Protein AF-A0A9Q1ILK1-F1 (afdb_monomer)

Secondary structure (DSSP, 8-state):
-HHHHHHHHHHHHHHHHHHHHHHHHHHHHHHHHHHHHHHHHHHHHHHHHHHHHHHHHTS-HHHHHHHHHHHHHHT---PPPPPP----S--HHHHHTTHHHHHHHHHHHH-------SS--S--EEEEETTTTEEEEEETTTTEEEEEEE----S--------TT---------PPP-

Solvent-accessible surface area (backbone atoms only — not comparable to full-atom values): 11317 Å² total; per-residue (Å²): 108,71,67,57,52,51,52,49,50,49,53,51,56,50,51,54,49,54,49,55,51,50,53,50,50,50,52,36,50,51,55,49,50,54,52,51,51,53,52,51,50,53,51,50,54,51,52,53,52,51,52,52,47,54,53,48,72,68,44,59,73,71,61,29,66,72,43,45,68,58,50,55,59,69,67,61,80,80,79,75,80,82,78,79,86,80,80,64,73,82,63,60,58,79,73,54,56,63,40,73,58,57,52,50,59,54,43,54,77,73,59,81,84,84,81,89,67,98,61,91,76,92,58,77,40,78,45,79,41,73,92,81,18,31,45,35,33,25,35,73,90,77,64,48,78,73,47,72,49,77,51,85,78,87,66,93,83,76,95,80,81,84,52,86,94,56,81,88,75,85,67,85,85,75,87,81,80,132

InterPro domains:
  IPR013320 Concanavalin A-like lectin/glucanase domain superfamily [SSF49899] (108-169)
  IPR043136 B30.2/SPRY domain superfamily [G3DSA:2.60.120.920] (56-173)
  IPR050143 Tripartite motif-containing [PTHR24103] (2-108)

Mean predicted aligned error: 10.96 Å

pLDDT: mean 83.96, std 9.63, range [47.28, 96.88]

Foldseek 3Di:
DLVVLLVVLVVVLVVVLVVVQVVLLVVLVVVVVVLVVVVVVVVVVVVVLVVVLVVLVPDDPVSNVVCVVVSVVSPDDPDDDRDDPPPSDRPPCVRPPCVVVVSVVVSCVRDDDDQDDPDDAPDWDWDADQVQQKIWIARPVVRHTRDIDHDNDPDDDDDDDPQPPDDDDDDPPDDDDD

Structure (mmCIF, N/CA/C/O backbone):
data_AF-A0A9Q1ILK1-F1
#
_entry.id   AF-A0A9Q1ILK1-F1
#
loop_
_atom_site.group_PDB
_atom_site.id
_atom_site.type_symbol
_atom_site.label_atom_id
_atom_site.label_alt_id
_atom_site.label_comp_id
_atom_site.label_asym_id
_atom_site.label_entity_id
_atom_site.label_seq_id
_atom_site.pdbx_PDB_ins_code
_atom_site.Cartn_x
_atom_site.Cartn_y
_atom_site.Cartn_z
_atom_site.occupancy
_atom_site.B_iso_or_equiv
_atom_site.auth_seq_id
_atom_site.auth_comp_id
_atom_site.auth_asym_id
_atom_site.auth_atom_id
_atom_site.pdbx_PDB_model_num
ATOM 1 N N . MET A 1 1 ? 18.517 -9.581 -16.554 1.00 61.88 1 MET A N 1
ATOM 2 C CA . MET A 1 1 ? 19.294 -8.808 -15.557 1.00 61.88 1 MET A CA 1
ATOM 3 C C . MET A 1 1 ? 18.615 -7.509 -15.129 1.00 61.88 1 MET A C 1
ATOM 5 O O . MET A 1 1 ? 18.066 -7.512 -14.044 1.00 61.88 1 MET A O 1
ATOM 9 N N . GLU A 1 2 ? 18.585 -6.416 -15.902 1.00 70.06 2 GLU A N 1
ATOM 10 C CA . GLU A 1 2 ? 18.034 -5.135 -15.384 1.00 70.06 2 GLU A CA 1
ATOM 11 C C . GLU A 1 2 ? 16.499 -5.094 -15.279 1.00 70.06 2 GLU A C 1
ATOM 13 O O . GLU A 1 2 ? 15.952 -4.585 -14.306 1.00 70.06 2 GLU A O 1
ATOM 18 N N . PHE A 1 3 ? 15.787 -5.686 -16.241 1.00 74.94 3 PHE A N 1
ATOM 19 C CA . PHE A 1 3 ? 14.321 -5.752 -16.190 1.00 74.94 3 PHE A CA 1
ATOM 20 C C . PHE A 1 3 ? 13.821 -6.688 -15.085 1.00 74.94 3 PHE A C 1
ATOM 22 O O . PHE A 1 3 ? 12.873 -6.356 -14.387 1.00 74.94 3 PHE A O 1
ATOM 29 N N . GLU A 1 4 ? 14.509 -7.811 -14.862 1.00 79.56 4 GLU A N 1
ATOM 30 C CA . GLU A 1 4 ? 14.240 -8.721 -13.738 1.00 79.56 4 GLU A CA 1
ATOM 31 C C . GLU A 1 4 ? 14.496 -8.036 -12.393 1.00 79.56 4 GLU A C 1
ATOM 33 O O . GLU A 1 4 ? 13.676 -8.162 -11.491 1.00 79.56 4 GLU A O 1
ATOM 38 N N . LYS A 1 5 ? 15.580 -7.255 -12.263 1.00 82.88 5 LYS A N 1
ATOM 39 C CA . LYS A 1 5 ? 15.829 -6.437 -11.063 1.00 82.88 5 LYS A CA 1
ATOM 40 C C . LYS A 1 5 ? 14.702 -5.437 -10.825 1.00 82.88 5 LYS A C 1
ATOM 42 O O . LYS A 1 5 ? 14.250 -5.299 -9.695 1.00 82.88 5 LYS A O 1
ATOM 47 N N . LEU A 1 6 ? 14.226 -4.766 -11.876 1.00 81.75 6 LEU A N 1
ATOM 48 C CA . LEU A 1 6 ? 13.117 -3.818 -11.771 1.00 81.75 6 LEU A CA 1
ATOM 49 C C . LEU A 1 6 ? 11.797 -4.508 -11.395 1.00 81.75 6 LEU A C 1
ATOM 51 O O . LEU A 1 6 ? 11.047 -3.991 -10.571 1.00 81.75 6 LEU A O 1
ATOM 55 N N . GLN A 1 7 ? 11.518 -5.674 -11.979 1.00 81.94 7 GLN A N 1
ATOM 56 C CA . GLN A 1 7 ? 10.352 -6.485 -11.628 1.00 81.94 7 GLN A CA 1
ATOM 57 C C . GLN A 1 7 ? 10.421 -6.975 -10.183 1.00 81.94 7 GLN A C 1
ATOM 59 O O . GLN A 1 7 ? 9.425 -6.887 -9.471 1.00 81.94 7 GLN A O 1
ATOM 64 N N . GLN A 1 8 ? 11.580 -7.465 -9.741 1.00 87.38 8 GLN A N 1
ATOM 65 C CA . GLN A 1 8 ? 11.777 -7.903 -8.364 1.00 87.38 8 GLN A CA 1
ATOM 66 C C . GLN A 1 8 ? 11.607 -6.731 -7.396 1.00 87.38 8 GLN A C 1
ATOM 68 O O . GLN A 1 8 ? 10.833 -6.837 -6.454 1.00 87.38 8 GLN A O 1
ATOM 73 N N . PHE A 1 9 ? 12.219 -5.583 -7.696 1.00 89.69 9 PHE A N 1
ATOM 74 C CA . PHE A 1 9 ? 12.036 -4.350 -6.932 1.00 89.69 9 PHE A CA 1
ATOM 75 C C . PHE A 1 9 ? 10.554 -3.968 -6.799 1.00 89.69 9 PHE A C 1
ATOM 77 O O . PHE A 1 9 ? 10.100 -3.628 -5.712 1.00 89.69 9 PHE A O 1
ATOM 84 N N . LEU A 1 10 ? 9.787 -4.039 -7.893 1.00 88.56 10 LEU A N 1
ATOM 85 C CA . LEU A 1 10 ? 8.353 -3.751 -7.874 1.00 88.56 10 LEU A CA 1
ATOM 86 C C . LEU A 1 10 ? 7.571 -4.723 -6.990 1.00 88.56 10 LEU A C 1
ATOM 88 O O . LEU A 1 10 ? 6.730 -4.276 -6.215 1.00 88.56 10 LEU A O 1
ATOM 92 N N . LYS A 1 11 ? 7.866 -6.024 -7.089 1.00 91.00 11 LYS A N 1
ATOM 93 C CA . LYS A 1 11 ? 7.243 -7.063 -6.257 1.00 91.00 11 LYS A CA 1
ATOM 94 C C . LYS A 1 11 ? 7.554 -6.846 -4.776 1.00 91.00 11 LYS A C 1
ATOM 96 O O . LYS A 1 11 ? 6.650 -6.920 -3.949 1.00 91.00 11 LYS A O 1
ATOM 101 N N . ASP A 1 12 ? 8.801 -6.521 -4.451 1.00 93.00 12 ASP A N 1
ATOM 102 C CA . ASP A 1 12 ? 9.237 -6.271 -3.076 1.00 93.00 12 ASP A CA 1
ATOM 103 C C . ASP A 1 12 ? 8.602 -4.990 -2.510 1.00 93.00 12 ASP A C 1
ATOM 105 O O . ASP A 1 12 ? 8.110 -4.981 -1.383 1.00 93.00 12 ASP A O 1
ATOM 109 N N . GLU A 1 13 ? 8.556 -3.911 -3.297 1.00 92.31 13 GLU A N 1
ATOM 110 C CA . GLU A 1 13 ? 7.936 -2.640 -2.906 1.00 92.31 13 GLU A CA 1
ATOM 111 C C . GLU A 1 13 ? 6.413 -2.780 -2.724 1.00 92.31 13 GLU A C 1
ATOM 113 O O . GLU A 1 13 ? 5.848 -2.184 -1.804 1.00 92.31 13 GLU A O 1
ATOM 118 N N . GLU A 1 14 ? 5.740 -3.575 -3.563 1.00 92.31 14 GLU A N 1
ATOM 119 C CA . GLU A 1 14 ? 4.324 -3.922 -3.401 1.00 92.31 14 GLU A CA 1
ATOM 120 C C . GLU A 1 14 ? 4.097 -4.748 -2.128 1.00 92.31 14 GLU A C 1
ATOM 122 O O . GLU A 1 14 ? 3.266 -4.378 -1.293 1.00 92.31 14 GLU A O 1
ATOM 127 N N . ALA A 1 15 ? 4.872 -5.819 -1.933 1.00 96.00 15 ALA A N 1
ATOM 128 C CA . ALA A 1 15 ? 4.762 -6.692 -0.768 1.00 96.00 15 ALA A CA 1
ATOM 129 C C . ALA A 1 15 ? 5.001 -5.931 0.545 1.00 96.00 15 ALA A C 1
ATOM 131 O O . ALA A 1 15 ? 4.223 -6.069 1.491 1.00 96.00 15 ALA A O 1
ATOM 132 N N . ALA A 1 16 ? 6.026 -5.075 0.591 1.00 93.75 16 ALA A N 1
ATOM 133 C CA . ALA A 1 16 ? 6.328 -4.244 1.752 1.00 93.75 16 ALA A CA 1
ATOM 134 C C . ALA A 1 16 ? 5.168 -3.298 2.102 1.00 93.75 16 ALA A C 1
ATOM 136 O O . ALA A 1 16 ? 4.839 -3.123 3.275 1.00 93.75 16 ALA A O 1
ATOM 137 N N . ARG A 1 17 ? 4.501 -2.717 1.097 1.00 92.56 17 ARG A N 1
ATOM 138 C CA . ARG A 1 17 ? 3.348 -1.827 1.311 1.00 92.56 17 ARG A CA 1
ATOM 139 C C . ARG A 1 17 ? 2.117 -2.575 1.788 1.00 92.56 17 ARG A C 1
ATOM 141 O O . ARG A 1 17 ? 1.467 -2.114 2.721 1.00 92.56 17 ARG A O 1
ATOM 148 N N . ILE A 1 18 ? 1.815 -3.725 1.189 1.00 94.75 18 ILE A N 1
ATOM 149 C CA . ILE A 1 18 ? 0.720 -4.587 1.649 1.00 94.75 18 ILE A CA 1
ATOM 150 C C . ILE A 1 18 ? 0.965 -5.001 3.104 1.00 94.75 18 ILE A C 1
ATOM 152 O O . ILE A 1 18 ? 0.041 -4.959 3.912 1.00 94.75 18 ILE A O 1
ATOM 156 N N . SER A 1 19 ? 2.207 -5.347 3.457 1.00 96.88 19 SER A N 1
ATOM 157 C CA . SER A 1 19 ? 2.579 -5.680 4.834 1.00 96.88 19 SER A CA 1
ATOM 158 C C . SER A 1 19 ? 2.365 -4.505 5.791 1.00 96.88 19 SER A C 1
ATOM 160 O O . SER A 1 19 ? 1.721 -4.679 6.820 1.00 96.88 19 SER A O 1
ATOM 162 N N . ALA A 1 20 ? 2.843 -3.306 5.444 1.00 95.25 20 ALA A N 1
ATOM 163 C CA . ALA A 1 20 ? 2.673 -2.112 6.275 1.00 95.25 20 ALA A CA 1
ATOM 164 C C . ALA A 1 20 ? 1.196 -1.707 6.444 1.00 95.25 20 ALA A C 1
ATOM 166 O O . ALA A 1 20 ? 0.805 -1.212 7.499 1.00 95.25 20 ALA A O 1
ATOM 167 N N . LEU A 1 21 ? 0.371 -1.917 5.414 1.00 95.38 21 LEU A N 1
ATOM 168 C CA . LEU A 1 21 ? -1.071 -1.683 5.479 1.00 95.38 21 LEU A CA 1
ATOM 169 C C . LEU A 1 21 ? -1.759 -2.673 6.428 1.00 95.38 21 LEU A C 1
ATOM 171 O O . LEU A 1 21 ? -2.565 -2.252 7.251 1.00 95.38 21 LEU A O 1
ATOM 175 N N . ARG A 1 22 ? -1.414 -3.964 6.341 1.00 95.69 22 ARG A N 1
ATOM 176 C CA . ARG A 1 22 ? -1.942 -5.008 7.237 1.00 95.69 22 ARG A CA 1
ATOM 177 C C . ARG A 1 22 ? -1.553 -4.772 8.691 1.00 95.69 22 ARG A C 1
ATOM 179 O O . ARG A 1 22 ? -2.371 -4.963 9.579 1.00 95.69 22 ARG A O 1
ATOM 186 N N . GLU A 1 23 ? -0.317 -4.347 8.936 1.00 96.31 23 GLU A N 1
ATOM 187 C CA . GLU A 1 23 ? 0.135 -4.008 10.287 1.00 96.31 23 GLU A CA 1
ATOM 188 C C . GLU A 1 23 ? -0.666 -2.837 10.867 1.00 96.31 23 GLU A C 1
ATOM 190 O O . GLU A 1 23 ? -1.084 -2.880 12.021 1.00 96.31 23 GLU A O 1
ATOM 195 N N . GLU A 1 24 ? -0.930 -1.805 10.063 1.00 95.19 24 GLU A N 1
ATOM 196 C CA . GLU A 1 24 ? -1.761 -0.685 10.497 1.00 95.19 24 GLU A CA 1
ATOM 197 C C . GLU A 1 24 ? -3.210 -1.108 10.764 1.00 95.19 24 GLU A C 1
ATOM 199 O O . GLU A 1 24 ? -3.775 -0.718 11.782 1.00 95.19 24 GLU A O 1
ATOM 204 N N . GLU A 1 25 ? -3.800 -1.924 9.890 1.00 94.56 25 GLU A N 1
ATOM 205 C CA . GLU A 1 25 ? -5.134 -2.500 10.088 1.00 94.56 25 GLU A CA 1
ATOM 206 C C . GLU A 1 25 ? -5.229 -3.275 11.406 1.00 94.56 25 GLU A C 1
ATOM 208 O O . GLU A 1 25 ? -6.138 -3.018 12.198 1.00 94.56 25 GLU A O 1
ATOM 213 N N . GLU A 1 26 ? -4.258 -4.146 11.682 1.00 95.69 26 GLU A N 1
ATOM 214 C CA . GLU A 1 26 ? -4.212 -4.929 12.916 1.00 95.69 26 GLU A CA 1
ATOM 215 C C . GLU A 1 26 ? -4.093 -4.025 14.148 1.00 95.69 26 GLU A C 1
ATOM 217 O O . GLU A 1 26 ? -4.863 -4.158 15.098 1.00 95.69 26 GLU A O 1
ATOM 222 N N . GLN A 1 27 ? -3.197 -3.033 14.116 1.00 93.25 27 GLN A N 1
ATOM 223 C CA . GLN A 1 27 ? -3.043 -2.073 15.213 1.00 93.25 27 GLN A CA 1
ATOM 224 C C . GLN A 1 27 ? -4.335 -1.288 15.480 1.00 93.25 27 GLN A C 1
ATOM 226 O O . GLN A 1 27 ? -4.725 -1.101 16.636 1.00 93.25 27 GLN A O 1
ATOM 231 N N . LYS A 1 28 ? -5.024 -0.820 14.429 1.00 91.81 28 LYS A N 1
ATOM 232 C CA . LYS A 1 28 ? -6.291 -0.086 14.574 1.00 91.81 28 LYS A CA 1
ATOM 233 C C . LYS A 1 28 ? -7.420 -0.987 15.080 1.00 91.81 28 LYS A C 1
ATOM 235 O O . LYS A 1 28 ? -8.214 -0.535 15.907 1.00 91.81 28 LYS A O 1
ATOM 240 N N . SER A 1 29 ? -7.469 -2.240 14.626 1.00 92.62 29 SER A N 1
ATOM 241 C CA . SER A 1 29 ? -8.430 -3.254 15.071 1.00 92.62 29 SER A CA 1
ATOM 242 C C . SER A 1 29 ? -8.243 -3.598 16.550 1.00 92.62 29 SER A C 1
ATOM 244 O O . SER A 1 29 ? -9.194 -3.521 17.331 1.00 92.62 29 SER A O 1
ATOM 246 N N . GLN A 1 30 ? -7.006 -3.873 16.969 1.00 93.25 30 GLN A N 1
ATOM 247 C CA . GLN A 1 30 ? -6.680 -4.201 18.355 1.00 93.25 30 GLN A CA 1
ATOM 248 C C . GLN A 1 30 ? -6.985 -3.033 19.304 1.00 93.25 30 GLN A C 1
ATOM 250 O O . GLN A 1 30 ? -7.636 -3.225 20.329 1.00 93.25 30 GLN A O 1
ATOM 255 N N . MET A 1 31 ? -6.627 -1.803 18.923 1.00 90.38 31 MET A N 1
ATOM 256 C CA . MET A 1 31 ? -6.990 -0.605 19.690 1.00 90.38 31 MET A CA 1
ATOM 257 C C . MET A 1 31 ? -8.513 -0.459 19.839 1.00 90.38 31 MET A C 1
ATOM 259 O O . MET A 1 31 ? -9.002 -0.063 20.897 1.00 90.38 31 MET A O 1
ATOM 263 N N . MET A 1 32 ? -9.282 -0.754 18.785 1.00 90.12 32 MET A N 1
ATOM 264 C CA . MET A 1 32 ? -10.744 -0.719 18.857 1.00 90.12 32 MET A CA 1
ATOM 265 C C . MET A 1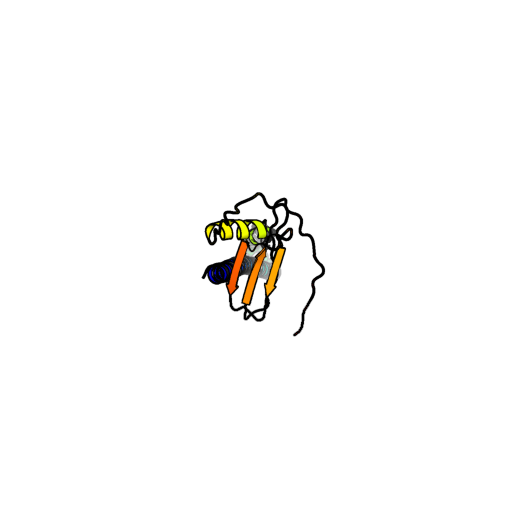 32 ? -11.277 -1.782 19.820 1.00 90.12 32 MET A C 1
ATOM 267 O O . MET A 1 32 ? -12.155 -1.488 20.629 1.00 90.12 32 MET A O 1
ATOM 271 N N . LYS A 1 33 ? -10.729 -2.998 19.756 1.00 91.94 33 LYS A N 1
ATOM 272 C CA . LYS A 1 33 ? -11.106 -4.105 20.634 1.00 91.94 33 LYS A CA 1
ATOM 273 C C . LYS A 1 33 ? -10.886 -3.757 22.108 1.00 91.94 33 LYS A C 1
ATOM 275 O O . LYS A 1 33 ? -11.822 -3.876 22.889 1.00 91.94 33 LYS A O 1
ATOM 280 N N . GLU A 1 34 ? -9.713 -3.239 22.464 1.00 90.25 34 GLU A N 1
ATOM 281 C CA . GLU A 1 34 ? -9.397 -2.816 23.838 1.00 90.25 34 GLU A CA 1
ATOM 282 C C . GLU A 1 34 ? -10.343 -1.714 24.334 1.00 90.25 34 GLU A C 1
ATOM 284 O O . GLU A 1 34 ? -10.804 -1.741 25.475 1.00 90.25 34 GLU A O 1
ATOM 289 N N . LYS A 1 35 ? -10.695 -0.755 23.466 1.00 87.94 35 LYS A N 1
ATOM 290 C CA . LYS A 1 35 ? -11.675 0.287 23.806 1.00 87.94 35 LYS A CA 1
ATOM 291 C C . LYS A 1 35 ? -13.075 -0.288 24.039 1.00 87.94 35 LYS A C 1
ATOM 293 O O . LYS A 1 35 ? -13.757 0.160 24.958 1.00 87.94 35 LYS A O 1
ATOM 298 N N . ILE A 1 36 ? -13.504 -1.263 23.235 1.00 89.44 36 ILE A N 1
ATOM 299 C CA . ILE A 1 36 ? -14.794 -1.950 23.409 1.00 89.44 36 ILE A CA 1
ATOM 300 C C . ILE A 1 36 ? -14.808 -2.755 24.710 1.00 89.44 36 ILE A C 1
ATOM 302 O O . ILE A 1 36 ? -15.785 -2.675 25.453 1.00 89.44 36 ILE A O 1
ATOM 306 N N . GLU A 1 37 ? -13.741 -3.497 25.005 1.00 92.06 37 GLU A N 1
ATOM 307 C CA . GLU A 1 37 ? -13.607 -4.272 26.245 1.00 92.06 37 GLU A CA 1
ATOM 308 C C . GLU A 1 37 ? -13.680 -3.352 27.466 1.00 92.06 37 GLU A C 1
ATOM 310 O O . GLU A 1 37 ? -14.525 -3.563 28.335 1.00 92.06 37 GLU A O 1
ATOM 315 N N . LYS A 1 38 ? -12.925 -2.247 27.464 1.00 90.19 38 LYS A N 1
ATOM 316 C CA . LYS A 1 38 ? -12.972 -1.247 28.53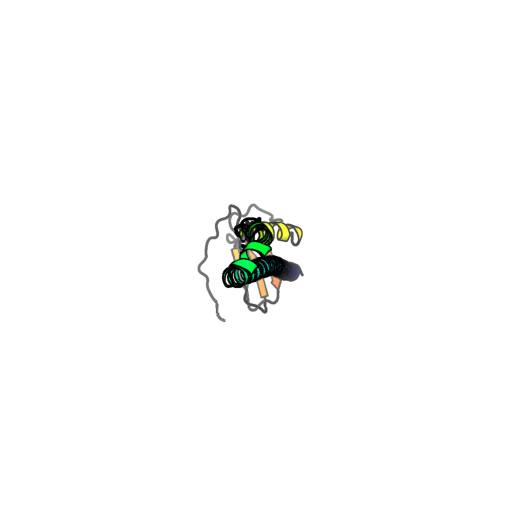7 1.00 90.19 38 LYS A CA 1
ATOM 317 C C . LYS A 1 38 ? -14.376 -0.664 28.741 1.00 90.19 38 LYS A C 1
ATOM 319 O O . LYS A 1 38 ? -14.860 -0.606 29.867 1.00 90.19 38 LYS A O 1
ATOM 324 N N . MET A 1 39 ? -15.059 -0.261 27.664 1.00 88.94 39 MET A 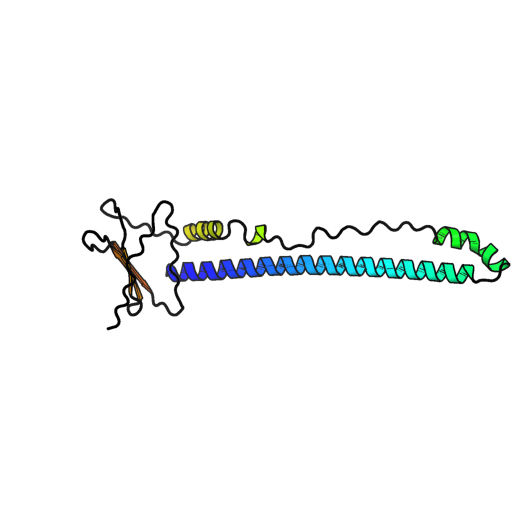N 1
ATOM 325 C CA . MET A 1 39 ? -16.440 0.236 27.768 1.00 88.94 39 MET A CA 1
ATOM 326 C C . MET A 1 39 ? -17.397 -0.846 28.289 1.00 88.94 39 MET A C 1
ATOM 328 O O . MET A 1 39 ? -18.320 -0.546 29.040 1.00 88.94 39 MET A O 1
ATOM 332 N N . THR A 1 40 ? -17.179 -2.108 27.919 1.00 92.31 40 THR A N 1
ATOM 333 C CA . THR A 1 40 ? -17.995 -3.239 28.386 1.00 92.31 40 THR A CA 1
ATOM 334 C C . THR A 1 40 ? -17.813 -3.480 29.888 1.00 92.31 40 THR A C 1
ATOM 336 O O . THR A 1 40 ? -18.794 -3.733 30.593 1.00 92.31 40 THR A O 1
ATOM 339 N N . GLU A 1 41 ? -16.587 -3.356 30.399 1.00 92.06 41 GLU A N 1
ATOM 340 C CA . GLU A 1 41 ? -16.283 -3.427 31.833 1.00 92.06 41 GLU A CA 1
ATOM 341 C C . GLU A 1 41 ? -16.926 -2.270 32.608 1.00 92.06 41 GLU A C 1
ATOM 343 O O . GLU A 1 41 ? -17.573 -2.501 33.632 1.00 92.06 41 GLU A O 1
ATOM 348 N N . GLU A 1 42 ? -16.825 -1.040 32.091 1.00 89.94 42 GLU A N 1
ATOM 349 C CA . GLU A 1 42 ? -17.454 0.146 32.688 1.00 89.94 42 GLU A CA 1
ATOM 350 C C . GLU A 1 42 ? -18.985 0.003 32.750 1.00 89.94 42 GLU A C 1
ATOM 352 O O . GLU A 1 42 ? -19.586 0.245 33.799 1.00 89.94 42 GLU A O 1
ATOM 357 N N . ILE A 1 43 ? -19.620 -0.469 31.669 1.00 92.06 43 ILE A N 1
ATOM 358 C CA . ILE A 1 43 ? -21.067 -0.747 31.626 1.00 92.06 43 ILE A CA 1
ATOM 359 C C . ILE A 1 43 ? -21.450 -1.826 32.643 1.00 92.06 43 ILE A C 1
ATOM 361 O O . ILE A 1 43 ? -22.462 -1.686 33.335 1.00 92.06 43 ILE A O 1
ATOM 365 N N . SER A 1 44 ? -20.658 -2.895 32.750 1.00 94.31 44 SER A N 1
ATOM 366 C CA . SER A 1 44 ? -20.922 -3.992 33.687 1.00 94.31 44 SER A CA 1
ATOM 367 C C . SER A 1 44 ? -20.836 -3.505 35.135 1.00 94.31 44 SER A C 1
ATOM 369 O O . SER A 1 44 ? -21.773 -3.709 35.905 1.00 94.31 44 SER A O 1
ATOM 371 N N . SER A 1 45 ? -19.775 -2.770 35.480 1.00 91.75 45 SER A N 1
ATOM 372 C CA . SER A 1 45 ? -19.593 -2.179 36.810 1.00 91.75 45 SER A CA 1
ATOM 373 C C . SER A 1 45 ? -20.716 -1.203 37.171 1.00 91.75 45 SER A C 1
ATOM 375 O O . SER A 1 45 ? -21.234 -1.230 38.290 1.00 91.75 45 SER A O 1
ATOM 377 N N . LEU A 1 46 ? -21.136 -0.353 36.230 1.00 90.88 46 LEU A N 1
ATOM 378 C CA . LEU A 1 46 ? -22.242 0.576 36.454 1.00 90.88 46 LEU A CA 1
ATOM 379 C C . LEU A 1 46 ? -23.571 -0.167 36.654 1.00 90.88 46 LEU A C 1
ATOM 381 O O . LEU A 1 46 ? -24.341 0.173 37.550 1.00 90.88 46 LEU A O 1
ATOM 385 N N . SER A 1 47 ? -23.816 -1.217 35.869 1.00 93.69 47 SER A N 1
ATOM 386 C CA . SER A 1 47 ? -25.020 -2.050 35.987 1.00 93.69 47 SER A CA 1
ATOM 387 C C . SER A 1 47 ? -25.098 -2.757 37.344 1.00 93.69 47 SER A C 1
ATOM 389 O O . SER A 1 47 ? -26.168 -2.837 37.946 1.00 93.69 47 SER A O 1
ATOM 391 N N . GLU A 1 48 ? -23.968 -3.240 37.867 1.00 92.81 48 GLU A N 1
ATOM 392 C CA . GLU A 1 48 ? -23.904 -3.844 39.200 1.00 92.81 48 GLU A CA 1
ATOM 393 C C . GLU A 1 48 ? -24.176 -2.833 40.316 1.00 92.81 48 GLU A C 1
ATOM 395 O O . GLU A 1 48 ? -24.891 -3.157 41.268 1.00 92.81 48 GLU A O 1
ATOM 400 N N . GLN A 1 49 ? -23.656 -1.609 40.186 1.00 90.75 49 GLN A N 1
ATOM 401 C CA . GLN A 1 49 ? -23.913 -0.530 41.140 1.00 90.75 49 GLN A CA 1
ATOM 402 C C . GLN A 1 49 ? -25.390 -0.128 41.157 1.00 90.75 49 GLN A C 1
ATOM 404 O O . GLN A 1 49 ? -25.965 -0.012 42.239 1.00 90.75 49 GLN A O 1
ATOM 409 N N . ILE A 1 50 ? -26.019 0.014 39.983 1.00 91.19 50 ILE A N 1
ATOM 410 C CA . ILE A 1 50 ? -27.459 0.289 39.866 1.00 91.19 50 ILE A CA 1
ATOM 411 C C . ILE A 1 50 ? -28.258 -0.811 40.571 1.00 91.19 50 ILE A C 1
ATOM 413 O O . ILE A 1 50 ? -29.066 -0.509 41.445 1.00 91.19 50 ILE A O 1
ATOM 417 N N . ARG A 1 51 ? -27.966 -2.085 40.281 1.00 92.94 51 ARG A N 1
ATOM 418 C CA . ARG A 1 51 ? -28.654 -3.227 40.902 1.00 92.94 51 ARG A CA 1
ATOM 419 C C . ARG A 1 51 ? -28.510 -3.244 42.426 1.00 92.94 51 ARG A C 1
ATOM 421 O O . ARG A 1 51 ? -29.473 -3.544 43.124 1.00 92.94 51 ARG A O 1
ATOM 428 N N . ALA A 1 52 ? -27.320 -2.949 42.950 1.00 90.56 52 ALA A N 1
ATOM 429 C CA . ALA A 1 52 ? -27.091 -2.899 44.394 1.00 90.56 52 ALA A CA 1
ATOM 430 C C . ALA A 1 52 ? -27.918 -1.785 45.058 1.00 90.56 52 ALA A C 1
ATOM 432 O O . ALA A 1 52 ? -28.518 -2.000 46.108 1.00 90.56 52 ALA A O 1
ATOM 433 N N . ILE A 1 53 ? -27.991 -0.614 44.419 1.00 89.81 53 ILE A N 1
ATOM 434 C CA . ILE A 1 53 ? -28.799 0.513 44.898 1.00 89.81 53 ILE A CA 1
ATOM 435 C C . ILE A 1 53 ? -30.294 0.169 44.847 1.00 89.81 53 ILE A C 1
ATOM 437 O O . ILE A 1 53 ? -31.002 0.410 45.819 1.00 89.81 53 ILE A O 1
ATOM 441 N N . GLU A 1 54 ? -30.777 -0.436 43.760 1.00 90.88 54 GLU A N 1
ATOM 442 C CA . GLU A 1 54 ? -32.174 -0.876 43.632 1.00 90.88 54 GLU A CA 1
ATOM 443 C C . GLU A 1 54 ? -32.569 -1.893 44.715 1.00 90.88 54 GLU A C 1
ATOM 445 O O . GLU A 1 54 ? -33.670 -1.814 45.258 1.00 90.88 54 GLU A O 1
ATOM 450 N N . GLN A 1 55 ? -31.672 -2.819 45.071 1.00 89.12 55 GLN A N 1
ATOM 451 C CA . GLN A 1 55 ? -31.905 -3.788 46.148 1.00 89.12 55 GLN A CA 1
ATOM 452 C C . GLN A 1 55 ? -31.976 -3.128 47.530 1.00 89.12 55 GLN A C 1
ATOM 454 O O . GLN A 1 55 ? -32.859 -3.465 48.316 1.00 89.12 55 GLN A O 1
ATOM 459 N N . GLU A 1 56 ? -31.078 -2.184 47.825 1.00 87.88 56 GLU A N 1
ATOM 460 C CA . GLU A 1 56 ? -31.085 -1.441 49.094 1.00 87.88 56 GLU A CA 1
ATOM 461 C C . GLU A 1 56 ? -32.319 -0.539 49.224 1.00 87.88 56 GLU A C 1
ATOM 463 O O . GLU A 1 56 ? -32.911 -0.466 50.298 1.00 87.88 56 GLU A O 1
ATOM 468 N N . LEU A 1 57 ? -32.753 0.095 48.129 1.00 86.69 57 LEU A N 1
ATOM 469 C CA . LEU A 1 57 ? -33.982 0.896 48.088 1.00 86.69 57 LEU A CA 1
ATOM 470 C C . LEU A 1 57 ? -35.257 0.055 48.258 1.00 86.69 57 LEU A C 1
ATOM 472 O O . LEU A 1 57 ? -36.287 0.593 48.654 1.00 86.69 57 LEU A O 1
ATOM 476 N N . GLY A 1 58 ? -35.203 -1.242 47.950 1.00 86.62 58 GLY A N 1
ATOM 477 C CA . GLY A 1 58 ? -36.305 -2.184 48.152 1.00 86.62 58 GLY A CA 1
ATOM 478 C C . GLY A 1 58 ? -36.358 -2.827 49.544 1.00 86.62 58 GLY A C 1
ATOM 479 O O . GLY A 1 58 ? -37.243 -3.648 49.784 1.00 86.62 58 GLY A O 1
ATOM 480 N N . ALA A 1 59 ? -35.417 -2.511 50.442 1.00 87.69 59 ALA A N 1
ATOM 481 C CA . ALA A 1 59 ? -35.381 -3.048 51.803 1.00 87.69 59 ALA A CA 1
ATOM 482 C C . ALA A 1 59 ? -36.422 -2.380 52.726 1.00 87.69 59 ALA A C 1
ATOM 484 O O . ALA A 1 59 ? -36.929 -1.300 52.437 1.00 87.69 59 ALA A O 1
ATOM 485 N N . GLU A 1 60 ? -36.731 -3.012 53.865 1.00 90.94 60 GLU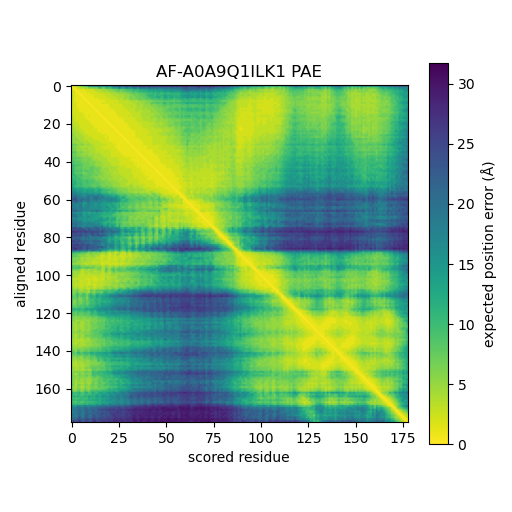 A N 1
ATOM 486 C CA . GLU A 1 60 ? -37.624 -2.438 54.884 1.00 90.94 60 GLU A CA 1
ATOM 487 C C . GLU A 1 60 ? -37.092 -1.094 55.421 1.00 90.94 60 GLU A C 1
ATOM 489 O O . GLU A 1 60 ? -35.881 -0.910 55.572 1.00 90.94 60 GLU A O 1
ATOM 494 N N . ASP A 1 61 ? -37.999 -0.176 55.775 1.00 89.06 61 ASP A N 1
ATOM 495 C CA . ASP A 1 61 ? -37.690 1.229 56.094 1.00 89.06 61 ASP A CA 1
ATOM 496 C C . ASP A 1 61 ? -36.550 1.410 57.113 1.00 89.06 61 ASP A C 1
ATOM 498 O O . ASP A 1 61 ? -35.668 2.253 56.942 1.00 89.06 61 ASP A O 1
ATOM 502 N N . ILE A 1 62 ? -36.535 0.607 58.183 1.00 88.94 62 ILE A N 1
ATOM 503 C CA . ILE A 1 62 ? -35.511 0.698 59.236 1.00 88.94 62 ILE A CA 1
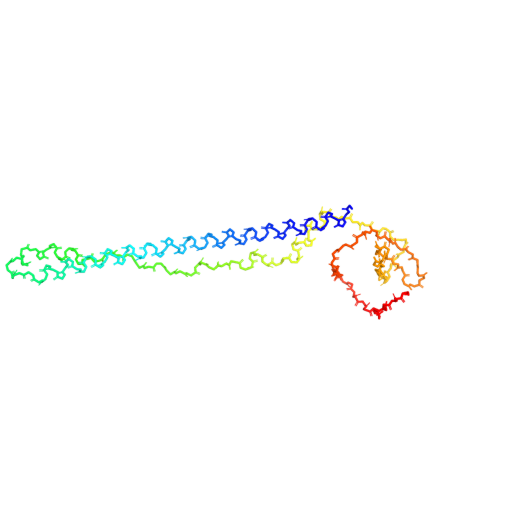ATOM 504 C C . ILE A 1 62 ? -34.145 0.228 58.713 1.00 88.94 62 ILE A C 1
ATOM 506 O O . ILE A 1 62 ? -33.126 0.841 59.035 1.00 88.94 62 ILE A O 1
ATOM 510 N N . SER A 1 63 ? -34.114 -0.831 57.900 1.00 87.75 63 SER A N 1
ATOM 511 C CA . SER A 1 6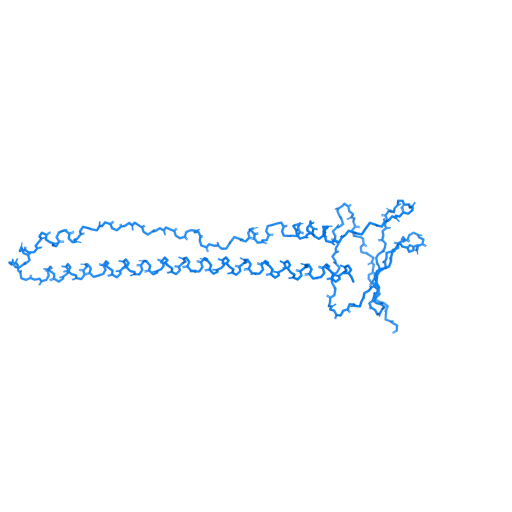3 ? -32.889 -1.366 57.298 1.00 87.75 63 SER A CA 1
ATOM 512 C C . SER A 1 63 ? -32.304 -0.404 56.265 1.00 87.75 63 SER A C 1
ATOM 514 O O . SER A 1 63 ? -31.100 -0.159 56.284 1.00 87.75 63 SER A O 1
ATOM 516 N N . PHE A 1 64 ? -33.149 0.213 55.434 1.00 88.19 64 PHE A N 1
ATOM 517 C CA . PHE A 1 64 ? -32.726 1.242 54.482 1.00 88.19 64 PHE A CA 1
ATOM 518 C C . PHE A 1 64 ? -32.117 2.467 55.184 1.00 88.19 64 PHE A C 1
ATOM 520 O O . PHE A 1 64 ? -31.056 2.952 54.791 1.00 88.19 64 PHE A O 1
ATOM 527 N N . LEU A 1 65 ? -32.737 2.955 56.267 1.00 88.19 65 LEU A N 1
ATOM 528 C CA . LEU A 1 65 ? -32.205 4.094 57.027 1.00 88.19 65 LEU A CA 1
ATOM 529 C C . LEU A 1 65 ? -30.835 3.802 57.655 1.00 88.19 65 LEU A C 1
ATOM 531 O O . LEU A 1 65 ? -30.017 4.715 57.783 1.00 88.19 65 LEU A O 1
ATOM 535 N N . GLN A 1 66 ? -30.569 2.546 58.028 1.00 88.00 66 GLN A N 1
ATOM 536 C CA . GLN A 1 66 ? -29.263 2.129 58.541 1.00 88.00 66 GLN A CA 1
ATOM 537 C C . GLN A 1 66 ? -28.180 2.134 57.452 1.00 88.00 66 GLN A C 1
ATOM 539 O O . GLN A 1 66 ? -27.052 2.528 57.742 1.00 88.00 66 GLN A O 1
ATOM 544 N N . SER A 1 67 ? -28.513 1.755 56.212 1.00 87.94 67 SER A N 1
ATOM 545 C CA . SER A 1 67 ? -27.569 1.705 55.082 1.00 87.94 67 SER A CA 1
ATOM 546 C C . SER A 1 67 ? -27.533 2.975 54.223 1.00 87.94 67 SER A C 1
ATOM 548 O O . SER A 1 67 ? -26.682 3.086 53.346 1.00 87.94 67 SER A O 1
ATOM 550 N N . TYR A 1 68 ? -28.405 3.959 54.474 1.00 86.50 68 TYR A N 1
ATOM 551 C CA . TYR A 1 68 ? -28.571 5.166 53.648 1.00 86.50 68 TYR A CA 1
ATOM 552 C C . TYR A 1 68 ? -27.251 5.862 53.282 1.00 86.50 68 TYR A C 1
ATOM 554 O O . TYR A 1 68 ? -27.053 6.293 52.146 1.00 86.50 68 TYR A O 1
ATOM 562 N N . LYS A 1 69 ? -26.328 5.973 54.243 1.00 87.75 69 LYS A N 1
ATOM 563 C CA . LYS A 1 69 ? -25.037 6.640 54.031 1.00 87.75 69 LYS A CA 1
ATOM 564 C C . LYS A 1 69 ? -24.141 5.867 53.060 1.00 87.75 69 LYS A C 1
ATOM 566 O O . LYS A 1 69 ? -23.428 6.481 52.269 1.00 87.75 69 LYS A O 1
ATOM 571 N N . ASP A 1 70 ? -24.210 4.541 53.091 1.00 85.75 70 ASP A N 1
ATOM 572 C CA . ASP A 1 70 ? -23.482 3.670 52.171 1.00 85.75 70 ASP A CA 1
ATOM 573 C C . ASP A 1 70 ? -24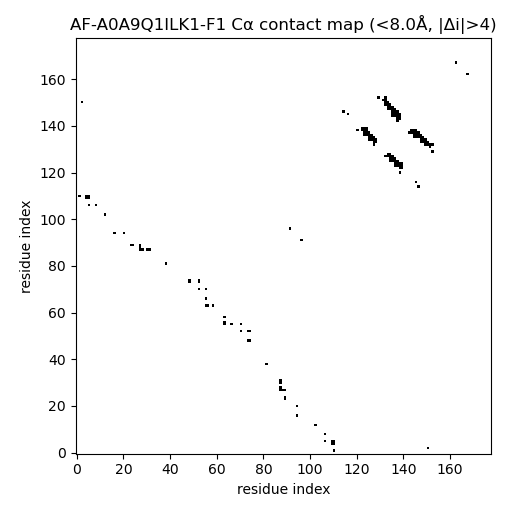.095 3.736 50.769 1.00 85.75 70 ASP A C 1
ATOM 575 O O . ASP A 1 70 ? -23.363 3.882 49.788 1.00 85.75 70 ASP A O 1
ATOM 579 N N . THR A 1 71 ? -25.430 3.754 50.673 1.00 84.94 71 THR A N 1
ATOM 580 C CA . THR A 1 71 ? -26.157 3.967 49.413 1.00 84.94 71 THR A CA 1
ATOM 581 C C . THR A 1 71 ? -25.797 5.316 48.785 1.00 84.94 71 THR A C 1
ATOM 583 O O . THR A 1 71 ? -25.505 5.385 47.591 1.00 84.94 71 THR A O 1
ATOM 586 N N . GLN A 1 72 ? -25.753 6.386 49.587 1.00 86.75 72 GLN A N 1
ATOM 587 C CA . GLN A 1 72 ? -25.386 7.730 49.137 1.00 86.75 72 GLN A CA 1
ATOM 588 C C . GLN A 1 72 ? -23.954 7.778 48.588 1.00 86.75 72 GLN A C 1
ATOM 590 O O . GLN A 1 72 ? -23.729 8.342 47.519 1.00 86.75 72 GLN A O 1
ATOM 595 N N . ASN A 1 73 ? -22.995 7.164 49.287 1.00 85.31 73 ASN A N 1
ATOM 596 C CA . ASN A 1 73 ? -21.609 7.095 48.824 1.00 85.31 73 ASN A CA 1
ATOM 597 C C . ASN A 1 73 ? -21.481 6.277 47.529 1.00 85.31 73 ASN A C 1
ATOM 599 O O . ASN A 1 73 ? -20.735 6.668 46.635 1.00 85.31 73 ASN A O 1
ATOM 603 N N . ARG A 1 74 ? -22.221 5.166 47.403 1.00 82.25 74 ARG A N 1
ATOM 604 C CA . ARG A 1 74 ? -22.199 4.308 46.206 1.00 82.25 74 ARG A CA 1
ATOM 605 C C . ARG A 1 74 ? -22.848 4.968 44.989 1.00 82.25 74 ARG A C 1
ATOM 607 O O . ARG A 1 74 ? -22.406 4.750 43.869 1.00 82.25 74 ARG A O 1
ATOM 614 N N . ALA A 1 75 ? -23.870 5.795 45.198 1.00 82.00 75 ALA A N 1
ATOM 615 C CA . ALA A 1 75 ? -24.535 6.534 44.126 1.00 82.00 75 ALA A CA 1
ATOM 616 C C . ALA A 1 75 ? -23.655 7.641 43.508 1.00 82.00 75 ALA A C 1
ATOM 618 O O . ALA A 1 75 ? -23.971 8.157 42.434 1.00 82.00 75 ALA A O 1
ATOM 619 N N . GLN A 1 76 ? -22.549 8.016 44.159 1.00 84.38 76 GLN A N 1
ATOM 620 C CA . GLN A 1 76 ? -21.641 9.061 43.695 1.00 84.38 76 GLN A CA 1
ATOM 621 C C . GLN A 1 76 ? -20.783 8.571 42.507 1.00 84.38 76 GLN A C 1
ATOM 623 O O . GLN A 1 76 ? -19.638 8.146 42.667 1.00 84.38 76 GLN A O 1
ATOM 628 N N . CYS A 1 77 ? -21.317 8.655 41.286 1.00 68.06 77 CYS A N 1
ATOM 629 C CA . CYS A 1 77 ? -20.573 8.310 40.070 1.00 68.06 77 CYS A CA 1
ATOM 630 C C . CYS A 1 77 ? -19.428 9.300 39.792 1.00 68.06 77 CYS A C 1
ATOM 632 O O . CYS A 1 77 ? -19.632 10.511 39.724 1.00 68.06 77 CYS A O 1
ATOM 634 N N . THR A 1 78 ? -18.226 8.765 39.578 1.00 74.94 78 THR A N 1
ATOM 635 C CA . THR A 1 78 ? -17.004 9.513 39.209 1.00 74.94 78 THR A CA 1
ATOM 636 C C . THR A 1 78 ? -16.396 9.037 37.884 1.00 74.94 78 THR A C 1
ATOM 638 O O . THR A 1 78 ? -15.251 9.364 37.576 1.00 74.94 78 THR A O 1
ATOM 641 N N . LEU A 1 79 ? -17.149 8.265 37.089 1.00 72.38 79 LEU A N 1
ATOM 642 C CA . LEU A 1 79 ? -16.685 7.742 35.803 1.00 72.38 79 LEU A CA 1
ATOM 643 C C . LEU A 1 79 ? -16.346 8.883 34.836 1.00 72.38 79 LEU A C 1
ATOM 645 O O . LEU A 1 79 ? -17.102 9.844 34.693 1.00 72.38 79 LEU A O 1
ATOM 649 N N . ALA A 1 80 ? -15.188 8.765 34.189 1.00 74.38 80 ALA A N 1
ATOM 650 C CA . ALA A 1 80 ? -14.770 9.690 33.149 1.00 74.38 80 ALA A CA 1
ATOM 651 C C . ALA A 1 80 ? -15.603 9.467 31.880 1.00 74.38 80 ALA A C 1
ATOM 653 O O . ALA A 1 80 ? -15.975 8.336 31.570 1.00 74.38 80 ALA A O 1
ATOM 654 N N . ASP A 1 81 ? -15.852 10.540 31.129 1.00 75.25 81 ASP A N 1
ATOM 655 C CA . ASP A 1 81 ? -16.553 10.437 29.851 1.00 75.25 81 ASP A CA 1
ATOM 656 C C . ASP A 1 81 ? -15.790 9.519 28.876 1.00 75.25 81 ASP A C 1
ATOM 658 O O . ASP A 1 81 ? -14.563 9.645 28.744 1.00 75.25 81 ASP A O 1
ATOM 662 N N . PRO A 1 82 ? -16.496 8.638 28.139 1.00 71.00 82 PRO A N 1
ATOM 663 C CA . PRO A 1 82 ? -15.878 7.805 27.121 1.00 71.00 82 PRO A CA 1
ATOM 664 C C . PRO A 1 82 ? -15.183 8.656 26.054 1.00 71.00 82 PRO A C 1
ATOM 666 O O . PRO A 1 82 ? -15.774 9.543 25.431 1.00 71.00 82 PRO A O 1
ATOM 669 N N . GLU A 1 83 ? -13.906 8.370 25.815 1.00 74.94 83 GLU A N 1
ATOM 670 C CA . GLU A 1 83 ? -13.101 9.105 24.846 1.00 74.94 83 GLU A CA 1
ATOM 671 C C . GLU A 1 83 ? -13.639 8.906 23.414 1.00 74.94 83 GLU A C 1
ATOM 673 O O . GLU A 1 83 ? -13.792 7.775 22.941 1.00 74.94 83 GLU A O 1
ATOM 678 N N . LYS A 1 84 ? -13.892 10.003 22.683 1.00 66.94 84 LYS A N 1
ATOM 679 C CA . LYS A 1 84 ? -14.384 9.940 21.294 1.00 66.94 84 LYS A CA 1
ATOM 680 C C . LYS A 1 84 ? -13.409 9.182 20.387 1.00 66.94 84 LYS A C 1
ATOM 682 O O . LYS A 1 84 ? -12.246 9.554 20.231 1.00 66.94 84 LYS A O 1
ATOM 687 N N . VAL A 1 85 ? -13.920 8.165 19.692 1.00 61.81 85 VAL A N 1
ATOM 688 C CA . VAL A 1 85 ? -13.155 7.298 18.780 1.00 61.81 85 VAL A CA 1
ATOM 689 C C . VAL A 1 85 ? -12.994 7.954 17.403 1.00 61.81 85 VAL A C 1
ATOM 691 O O . VAL A 1 85 ? -13.518 7.488 16.400 1.00 61.81 85 VAL A O 1
ATOM 694 N N . SER A 1 86 ? -12.289 9.083 17.335 1.00 57.50 86 SER A N 1
ATOM 695 C CA . SER A 1 86 ? -12.052 9.786 16.061 1.00 57.50 86 SER A CA 1
ATOM 696 C C . SER A 1 86 ? -10.789 9.316 15.318 1.00 57.50 86 SER A C 1
ATOM 698 O O . SER A 1 86 ? -10.534 9.789 14.214 1.00 57.50 86 SER A O 1
ATOM 700 N N . VAL A 1 87 ? -9.969 8.427 15.896 1.00 62.53 87 VAL A N 1
ATOM 701 C CA . VAL A 1 87 ? -8.563 8.229 15.458 1.00 62.53 87 VAL A CA 1
ATOM 702 C C . VAL A 1 87 ? -8.246 6.794 14.987 1.00 62.53 87 VAL A C 1
ATOM 704 O O . VAL A 1 87 ? -7.086 6.384 14.901 1.00 62.53 87 VAL A O 1
ATOM 707 N N . ALA A 1 88 ? -9.268 6.004 14.647 1.00 71.25 88 ALA A N 1
ATOM 708 C CA . ALA A 1 88 ? -9.103 4.596 14.262 1.00 71.25 88 ALA A CA 1
ATOM 709 C C . ALA A 1 88 ? -9.055 4.331 12.743 1.00 71.25 88 ALA A C 1
ATOM 711 O O . ALA A 1 88 ? -9.060 3.178 12.330 1.00 71.25 88 ALA A O 1
ATOM 712 N N . LEU A 1 89 ? -9.032 5.368 11.901 1.00 86.38 89 LEU A N 1
ATOM 713 C CA . LEU A 1 89 ? -9.010 5.177 10.449 1.00 86.38 89 LEU A CA 1
ATOM 714 C C . LEU A 1 89 ? -7.608 4.837 9.939 1.00 86.38 89 LEU A C 1
ATOM 716 O O . LEU A 1 89 ? -6.605 5.268 10.513 1.00 86.38 89 LEU A O 1
ATOM 720 N N . ILE A 1 90 ? -7.576 4.096 8.831 1.00 90.56 90 ILE A N 1
ATOM 721 C CA . ILE A 1 90 ? -6.367 3.863 8.045 1.00 90.56 90 ILE A CA 1
ATOM 722 C C . ILE A 1 90 ? -5.928 5.173 7.391 1.00 90.56 90 ILE A C 1
ATOM 724 O O . ILE A 1 90 ? -6.722 5.867 6.749 1.00 90.56 90 ILE A O 1
ATOM 728 N N . ASP A 1 91 ? -4.643 5.481 7.497 1.00 90.62 91 ASP A N 1
ATOM 729 C CA . ASP A 1 91 ? -4.014 6.605 6.828 1.00 90.62 91 ASP A CA 1
ATOM 730 C C . ASP A 1 91 ? -3.745 6.268 5.354 1.00 90.62 91 ASP A C 1
ATOM 732 O O . ASP A 1 91 ? -2.659 5.860 4.936 1.00 90.62 91 ASP A O 1
ATOM 736 N N . VAL A 1 92 ? -4.773 6.462 4.527 1.00 89.88 92 VAL A N 1
ATOM 737 C CA . VAL A 1 92 ? -4.685 6.251 3.075 1.00 89.88 92 VAL A CA 1
ATOM 738 C C . VAL A 1 92 ? -3.567 7.099 2.454 1.00 89.88 92 VAL A C 1
ATOM 740 O O . VAL A 1 92 ? -2.890 6.647 1.528 1.00 89.88 92 VAL A O 1
ATOM 743 N N . ALA A 1 93 ? -3.337 8.315 2.959 1.00 90.19 93 ALA A N 1
ATOM 744 C CA . ALA A 1 93 ? -2.323 9.221 2.429 1.00 90.19 93 ALA A CA 1
ATOM 745 C C . ALA A 1 93 ? -0.899 8.738 2.743 1.00 90.19 93 ALA A C 1
ATOM 747 O O . ALA A 1 93 ? -0.014 8.861 1.898 1.00 90.19 93 ALA A O 1
ATOM 748 N N . LYS A 1 94 ? -0.666 8.120 3.900 1.00 88.75 94 LYS A N 1
ATOM 749 C CA . LYS A 1 94 ? 0.608 7.467 4.234 1.00 88.75 94 LYS A CA 1
ATOM 750 C C . LYS A 1 94 ? 0.955 6.344 3.253 1.00 88.75 94 LYS A C 1
ATOM 752 O O . LYS A 1 94 ? 2.115 6.234 2.844 1.00 88.75 94 LYS A O 1
ATOM 757 N N . HIS A 1 95 ? -0.038 5.558 2.829 1.00 89.44 95 HIS A N 1
ATOM 758 C CA . HIS A 1 95 ? 0.166 4.414 1.928 1.00 89.44 95 HIS A CA 1
ATOM 759 C C . HIS A 1 95 ? 0.216 4.800 0.444 1.00 89.44 95 HIS A C 1
ATOM 761 O O . HIS A 1 95 ? 1.066 4.294 -0.295 1.00 89.44 95 HIS A O 1
ATOM 767 N N . LEU A 1 96 ? -0.658 5.714 0.006 1.00 87.81 96 LEU A N 1
ATOM 768 C CA . LEU A 1 96 ? -0.847 6.070 -1.410 1.00 87.81 96 LEU A CA 1
ATOM 769 C C . LEU A 1 96 ? -0.313 7.459 -1.792 1.00 87.81 96 LEU A C 1
ATOM 771 O O . LEU A 1 96 ? -0.141 7.751 -2.980 1.00 87.81 96 LEU A O 1
ATOM 775 N N . GLY A 1 97 ? -0.025 8.322 -0.819 1.00 89.06 97 GLY A N 1
ATOM 776 C CA . GLY A 1 97 ? 0.447 9.685 -1.048 1.00 89.06 97 GLY A CA 1
ATOM 777 C C . GLY A 1 97 ? 1.755 9.703 -1.833 1.00 89.06 97 GLY A C 1
ATOM 778 O O . GLY A 1 97 ? 2.778 9.172 -1.394 1.00 89.06 97 GLY A O 1
ATOM 779 N N . ASN A 1 98 ? 1.712 10.310 -3.024 1.00 85.19 98 ASN A N 1
ATOM 780 C CA . ASN A 1 98 ? 2.832 10.389 -3.967 1.00 85.19 98 ASN A CA 1
ATOM 781 C C . ASN A 1 98 ? 3.458 9.026 -4.319 1.00 85.19 98 ASN A C 1
ATOM 783 O O . ASN A 1 98 ? 4.635 8.962 -4.678 1.00 85.19 98 ASN A O 1
ATOM 787 N N . LEU A 1 99 ? 2.678 7.938 -4.253 1.00 86.81 99 LEU A N 1
ATOM 788 C CA . LEU A 1 99 ? 3.148 6.569 -4.484 1.00 86.81 99 LEU A CA 1
ATOM 789 C C . LEU A 1 99 ? 3.927 6.437 -5.797 1.00 86.81 99 LEU A C 1
ATOM 791 O O . LEU A 1 99 ? 5.067 5.983 -5.798 1.00 86.81 99 LEU A O 1
ATOM 795 N N . LYS A 1 100 ? 3.344 6.912 -6.904 1.00 83.94 100 LYS A N 1
ATOM 796 C CA . LYS A 1 100 ? 3.971 6.857 -8.232 1.00 83.94 100 LYS A CA 1
ATOM 797 C C . LYS A 1 100 ? 5.353 7.518 -8.251 1.00 83.94 100 LYS A C 1
ATOM 799 O O . LYS A 1 100 ? 6.279 6.960 -8.829 1.00 83.94 100 LYS A O 1
ATOM 804 N N . TYR A 1 101 ? 5.484 8.687 -7.624 1.00 85.06 101 TYR A N 1
ATOM 805 C CA . TYR A 1 101 ? 6.748 9.421 -7.563 1.00 85.06 101 TYR A CA 1
ATOM 806 C C . TYR A 1 101 ? 7.776 8.691 -6.690 1.00 85.06 101 TYR A C 1
ATOM 808 O O . TYR A 1 101 ? 8.896 8.475 -7.132 1.00 85.06 101 TYR A O 1
ATOM 816 N N . ARG A 1 102 ? 7.383 8.239 -5.491 1.00 86.81 102 ARG A N 1
ATOM 817 C CA . ARG A 1 102 ? 8.271 7.519 -4.559 1.00 86.81 102 ARG A CA 1
ATOM 818 C C . ARG A 1 102 ? 8.821 6.227 -5.155 1.00 86.81 102 ARG A C 1
ATOM 820 O O . ARG A 1 102 ? 10.000 5.928 -5.002 1.00 86.81 102 ARG A O 1
ATOM 827 N N . VAL A 1 103 ? 7.962 5.464 -5.828 1.00 88.19 103 VAL A N 1
ATOM 828 C CA . VAL A 1 103 ? 8.367 4.232 -6.513 1.00 88.19 103 VAL A CA 1
ATOM 829 C C . VAL A 1 103 ? 9.341 4.569 -7.642 1.00 88.19 103 VAL A C 1
ATOM 831 O O . VAL A 1 103 ? 10.408 3.971 -7.710 1.00 88.19 103 VAL A O 1
ATOM 834 N N . TRP A 1 104 ? 9.033 5.570 -8.473 1.00 84.44 104 TRP A N 1
ATOM 835 C CA . TRP A 1 104 ? 9.918 6.014 -9.555 1.00 84.44 104 TRP A CA 1
ATOM 836 C C . TRP A 1 104 ? 11.290 6.501 -9.058 1.00 84.44 104 TRP A C 1
ATOM 838 O O . TRP A 1 104 ? 12.313 6.113 -9.613 1.00 84.44 104 TRP A O 1
ATOM 848 N N . GLU A 1 105 ? 11.332 7.301 -7.995 1.00 85.31 105 GLU A N 1
ATOM 849 C CA . GLU A 1 105 ? 12.577 7.823 -7.420 1.00 85.31 105 GLU A CA 1
ATOM 850 C C . GLU A 1 105 ? 13.480 6.689 -6.907 1.00 85.31 105 GLU A C 1
AT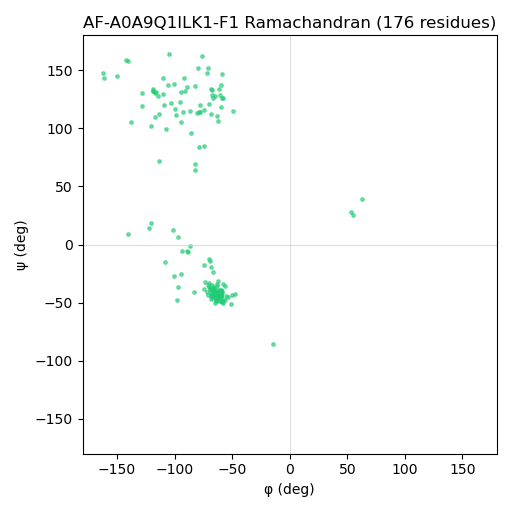OM 852 O O . GLU A 1 105 ? 14.676 6.663 -7.195 1.00 85.31 105 GLU A O 1
ATOM 857 N N . LYS A 1 106 ? 12.904 5.685 -6.235 1.00 87.50 106 LYS A N 1
ATOM 858 C CA . LYS A 1 106 ? 13.634 4.478 -5.813 1.00 87.50 106 LYS A CA 1
ATOM 859 C C . LYS A 1 106 ? 14.105 3.623 -6.996 1.00 87.50 106 LYS A C 1
ATOM 861 O O . LYS A 1 106 ? 15.215 3.089 -6.968 1.00 87.50 106 LYS A O 1
ATOM 866 N N . MET A 1 107 ? 13.291 3.513 -8.051 1.00 84.56 107 MET A N 1
ATOM 867 C CA . MET A 1 107 ? 13.674 2.798 -9.274 1.00 84.56 107 MET A CA 1
ATOM 868 C C . MET A 1 107 ? 14.915 3.405 -9.927 1.00 84.56 107 MET A C 1
ATOM 870 O O . MET A 1 107 ? 15.778 2.650 -10.372 1.00 84.56 107 MET A O 1
ATOM 874 N N . LEU A 1 108 ? 15.042 4.739 -9.947 1.00 80.00 108 LEU A N 1
ATOM 875 C CA . LEU A 1 108 ? 16.232 5.413 -10.484 1.00 80.00 108 LEU A CA 1
ATOM 876 C C . LEU A 1 108 ? 17.520 4.991 -9.767 1.00 80.00 108 LEU A C 1
ATOM 878 O O . LEU A 1 108 ? 18.564 4.900 -10.405 1.00 80.00 108 LEU A O 1
ATOM 882 N N . GLY A 1 109 ? 17.446 4.709 -8.462 1.00 80.00 109 GLY A N 1
ATOM 883 C CA . GLY A 1 109 ? 18.579 4.199 -7.686 1.00 80.00 109 GLY A CA 1
ATOM 884 C C . GLY A 1 109 ? 18.912 2.727 -7.953 1.00 80.00 109 GLY A C 1
ATOM 885 O O . GLY A 1 109 ? 20.012 2.288 -7.636 1.00 80.00 109 GLY A O 1
ATOM 886 N N . THR A 1 110 ? 17.983 1.965 -8.539 1.00 76.44 110 THR A N 1
ATOM 887 C CA . THR A 1 110 ? 18.150 0.525 -8.803 1.00 76.44 110 THR A CA 1
ATOM 888 C C . THR A 1 110 ? 18.610 0.253 -10.234 1.00 76.44 110 THR A C 1
ATOM 890 O O . THR A 1 110 ? 19.403 -0.659 -10.457 1.00 76.44 110 THR A O 1
ATOM 893 N N . VAL A 1 111 ? 18.132 1.036 -11.209 1.00 67.94 111 VAL A N 1
ATOM 894 C CA . VAL A 1 111 ? 18.432 0.836 -12.632 1.00 67.94 111 VAL A CA 1
ATOM 895 C C . VAL A 1 111 ? 18.707 2.183 -13.298 1.00 67.94 111 VAL A C 1
ATOM 897 O O . VAL A 1 111 ? 17.786 2.946 -13.586 1.00 67.94 111 VAL A O 1
ATOM 900 N N . GLN A 1 112 ? 19.978 2.466 -13.594 1.00 65.81 112 GLN A N 1
ATOM 901 C CA . GLN A 1 112 ? 20.371 3.632 -14.384 1.00 65.81 112 GLN A CA 1
ATOM 902 C C . GLN A 1 112 ? 21.035 3.176 -15.682 1.00 65.81 112 GLN A C 1
ATOM 904 O O . GLN A 1 112 ? 22.150 2.658 -15.685 1.00 65.81 112 GLN A O 1
ATOM 909 N N . TYR A 1 113 ? 20.339 3.384 -16.800 1.00 69.44 113 TYR A N 1
ATOM 910 C CA . TYR A 1 113 ? 20.879 3.132 -18.130 1.00 69.44 113 TYR A CA 1
ATOM 911 C C . TYR A 1 113 ? 20.872 4.422 -18.944 1.00 69.44 113 TYR A C 1
ATOM 913 O O . TYR A 1 113 ? 19.834 4.868 -19.435 1.00 69.44 113 TYR A O 1
ATOM 921 N N . THR A 1 114 ? 22.043 5.044 -19.062 1.00 72.50 114 THR A N 1
ATOM 922 C CA . THR A 1 114 ? 22.225 6.255 -19.864 1.00 72.50 114 THR A CA 1
ATOM 923 C C . THR A 1 114 ? 22.672 5.861 -21.263 1.00 72.50 114 THR A C 1
ATOM 925 O O . THR A 1 114 ? 23.772 5.347 -21.454 1.00 72.50 114 THR A O 1
ATOM 928 N N . LEU A 1 115 ? 21.822 6.122 -22.254 1.00 76.44 115 LEU A N 1
ATOM 929 C CA . LEU A 1 115 ? 22.169 5.958 -23.662 1.00 76.44 115 LEU A CA 1
ATOM 930 C C . LEU A 1 115 ? 22.827 7.229 -24.193 1.00 76.44 115 LEU A C 1
ATOM 932 O O . LEU A 1 115 ? 22.182 8.271 -24.311 1.00 76.44 115 LEU A O 1
ATOM 936 N N . THR A 1 116 ? 24.101 7.133 -24.564 1.00 78.62 116 THR A N 1
ATOM 937 C CA . THR A 1 116 ? 24.786 8.207 -25.286 1.00 78.62 116 THR A CA 1
ATOM 938 C C . THR A 1 116 ? 24.379 8.164 -26.752 1.00 78.62 116 THR A C 1
ATOM 940 O O . THR A 1 116 ? 24.706 7.224 -27.474 1.00 78.62 116 THR A O 1
ATOM 943 N N . VAL A 1 117 ? 23.672 9.196 -27.206 1.00 80.25 117 VAL A N 1
ATOM 944 C CA . VAL A 1 117 ? 23.277 9.355 -28.610 1.00 80.25 117 VAL A CA 1
ATOM 945 C C . VAL A 1 117 ? 24.210 10.342 -29.306 1.00 80.25 117 VAL A C 1
ATOM 947 O O . VAL A 1 117 ? 24.559 11.380 -28.751 1.00 80.25 117 VAL A O 1
ATOM 950 N N . GLN A 1 118 ? 24.619 10.032 -30.537 1.00 77.62 118 GLN A N 1
ATOM 951 C CA . GLN A 1 118 ? 25.587 10.847 -31.289 1.00 77.62 118 GLN A CA 1
ATOM 952 C C . GLN A 1 118 ? 25.040 12.219 -31.715 1.00 77.62 118 GLN A C 1
ATOM 954 O O . GLN A 1 118 ? 25.803 13.122 -32.046 1.00 77.62 118 GLN A O 1
ATOM 959 N N . ARG A 1 119 ? 23.715 12.382 -31.732 1.00 81.94 119 ARG A N 1
ATOM 960 C CA . ARG A 1 119 ? 23.033 13.619 -32.119 1.00 81.94 119 ARG A CA 1
ATOM 961 C C . ARG A 1 119 ? 21.812 13.861 -31.248 1.00 81.94 119 ARG A C 1
ATOM 963 O O . ARG A 1 119 ? 21.239 12.928 -30.690 1.00 81.94 119 ARG A O 1
ATOM 970 N N . LYS A 1 120 ? 21.371 15.118 -31.191 1.00 85.38 120 LYS A N 1
ATOM 971 C CA . LYS A 1 120 ? 20.146 15.506 -30.488 1.00 85.38 120 LYS A CA 1
ATOM 972 C C . LYS A 1 120 ? 18.920 14.937 -31.209 1.00 85.38 120 LYS A C 1
ATOM 974 O O . LYS A 1 120 ? 18.600 15.360 -32.318 1.00 85.38 120 LYS A O 1
ATOM 979 N N . LEU A 1 121 ? 18.231 13.999 -30.567 1.00 85.31 121 LEU A N 1
ATOM 980 C CA . LEU A 1 121 ? 17.008 13.393 -31.092 1.00 85.31 121 LEU A CA 1
ATOM 981 C C . LEU A 1 121 ? 15.793 14.286 -30.807 1.00 85.31 121 LEU A C 1
ATOM 983 O O . LEU A 1 121 ? 15.646 14.805 -29.704 1.00 85.31 121 LEU A O 1
ATOM 987 N N . GLN A 1 122 ? 14.915 14.443 -31.801 1.00 86.56 122 GLN A N 1
ATOM 988 C CA . GLN A 1 122 ? 13.621 15.136 -31.656 1.00 86.56 122 GLN A CA 1
ATOM 989 C C . GLN A 1 122 ? 12.472 14.167 -31.347 1.00 86.56 122 GLN A C 1
ATOM 991 O O . GLN A 1 122 ? 11.456 14.547 -30.775 1.00 86.56 122 GLN A O 1
ATOM 996 N N . ARG A 1 123 ? 12.616 12.903 -31.756 1.00 88.25 123 ARG A N 1
ATOM 997 C CA . ARG A 1 123 ? 11.630 11.840 -31.565 1.00 88.25 123 ARG A CA 1
ATOM 998 C C . ARG A 1 123 ? 12.363 10.510 -31.443 1.00 88.25 123 ARG A C 1
ATOM 1000 O O . ARG A 1 123 ? 13.355 10.297 -32.131 1.00 88.25 123 ARG A O 1
ATOM 1007 N N . VAL A 1 124 ? 11.839 9.617 -30.612 1.00 88.88 124 VAL A N 1
ATOM 1008 C CA . VAL A 1 124 ? 12.293 8.227 -30.503 1.00 88.88 124 VAL A CA 1
ATOM 1009 C C . VAL A 1 124 ? 11.125 7.326 -30.871 1.00 88.88 124 VAL A C 1
ATOM 1011 O O . VAL A 1 124 ? 10.008 7.532 -30.395 1.00 88.88 124 VAL A O 1
ATOM 1014 N N . ARG A 1 125 ? 11.364 6.347 -31.743 1.00 89.88 125 ARG A N 1
ATOM 1015 C CA . ARG A 1 125 ? 10.415 5.268 -32.014 1.00 89.88 125 ARG A CA 1
ATOM 1016 C C . ARG A 1 125 ? 10.713 4.114 -31.067 1.00 89.88 125 ARG A C 1
ATOM 1018 O O . ARG A 1 125 ? 11.864 3.704 -30.971 1.00 89.88 125 ARG A O 1
ATOM 1025 N N . VAL A 1 126 ? 9.673 3.592 -30.425 1.00 88.81 126 VAL A N 1
ATOM 1026 C CA . VAL A 1 126 ? 9.728 2.375 -29.607 1.00 88.81 126 VAL A CA 1
ATOM 1027 C C . VAL A 1 126 ? 8.961 1.279 -30.340 1.00 88.81 126 VAL A C 1
ATOM 1029 O O . VAL A 1 126 ? 7.833 1.517 -30.775 1.00 88.81 126 VAL A O 1
ATOM 1032 N N . GLN A 1 127 ? 9.567 0.107 -30.506 1.00 88.38 127 GLN A N 1
ATOM 1033 C CA . GLN A 1 127 ? 8.936 -1.065 -31.114 1.00 88.38 127 GLN A CA 1
ATOM 1034 C C . GLN A 1 127 ? 9.098 -2.267 -30.189 1.00 88.38 127 GLN A C 1
ATOM 1036 O O . GLN A 1 127 ? 10.203 -2.543 -29.732 1.00 88.38 127 GLN A O 1
ATOM 1041 N N . LEU A 1 128 ? 7.991 -2.960 -29.926 1.00 87.50 128 LEU A N 1
ATOM 1042 C CA . LEU A 1 128 ? 7.960 -4.234 -29.215 1.00 87.50 128 LEU A CA 1
ATOM 1043 C C . LEU A 1 128 ? 7.753 -5.346 -30.243 1.00 87.50 128 LEU A C 1
ATOM 1045 O O . LEU A 1 128 ? 6.761 -5.336 -30.970 1.00 87.50 128 LEU A O 1
ATOM 1049 N N . ASP A 1 129 ? 8.692 -6.276 -30.277 1.00 89.00 129 ASP A N 1
ATOM 1050 C CA . ASP A 1 129 ? 8.638 -7.534 -31.007 1.00 89.00 129 ASP A CA 1
ATOM 1051 C C . ASP A 1 129 ? 8.455 -8.641 -29.962 1.00 89.00 129 ASP A C 1
ATOM 1053 O O . ASP A 1 129 ? 9.390 -8.992 -29.239 1.00 89.00 129 ASP A O 1
ATOM 1057 N N . TRP A 1 130 ? 7.209 -9.092 -29.798 1.00 85.19 130 TRP A N 1
ATOM 1058 C CA . TRP A 1 130 ? 6.836 -10.030 -28.738 1.00 85.19 130 TRP A CA 1
ATOM 1059 C C . TRP A 1 130 ? 7.455 -11.409 -28.962 1.00 85.19 130 TRP A C 1
ATOM 1061 O O . TRP A 1 130 ? 8.030 -11.976 -28.036 1.00 85.19 130 TRP A O 1
ATOM 1071 N N . ASP A 1 131 ? 7.395 -11.904 -30.198 1.00 87.19 131 ASP A N 1
ATOM 1072 C CA . ASP A 1 131 ? 7.857 -13.245 -30.559 1.00 87.19 131 ASP A CA 1
ATOM 1073 C C . ASP A 1 131 ? 9.372 -13.378 -30.405 1.00 87.19 131 ASP A C 1
ATOM 1075 O O . ASP A 1 131 ? 9.875 -14.406 -29.951 1.00 87.19 131 ASP A O 1
ATOM 1079 N N . ARG A 1 132 ? 10.115 -12.311 -30.725 1.00 89.06 132 ARG A N 1
ATOM 1080 C CA . ARG A 1 132 ? 11.575 -12.282 -30.550 1.00 89.06 132 ARG A CA 1
ATOM 1081 C C . ARG A 1 132 ? 12.003 -11.797 -29.163 1.00 89.06 132 ARG A C 1
ATOM 1083 O O . ARG A 1 132 ? 13.194 -11.854 -28.852 1.00 89.06 132 ARG A O 1
ATOM 1090 N N . GLY A 1 133 ? 11.067 -11.339 -28.329 1.00 88.50 133 GLY A N 1
ATOM 1091 C CA . GLY A 1 133 ? 11.355 -10.800 -27.002 1.00 88.50 133 GLY A CA 1
ATOM 1092 C C . GLY A 1 133 ? 12.224 -9.542 -27.053 1.00 88.50 133 GLY A C 1
ATOM 1093 O O . GLY A 1 133 ? 13.146 -9.386 -26.254 1.00 88.50 133 GLY A O 1
ATOM 1094 N N . GLU A 1 134 ? 11.995 -8.653 -28.022 1.00 90.00 134 GLU A N 1
ATOM 1095 C CA . GLU A 1 134 ? 12.826 -7.464 -28.227 1.00 90.00 134 GLU A CA 1
ATOM 1096 C C . GLU A 1 134 ? 12.027 -6.168 -28.063 1.00 90.00 134 GLU A C 1
ATOM 1098 O O . GLU A 1 134 ? 10.954 -5.990 -28.634 1.00 90.00 134 GLU A O 1
ATOM 1103 N N . VAL A 1 135 ? 12.590 -5.213 -27.322 1.00 89.19 135 VAL A N 1
ATOM 1104 C CA . VAL A 1 135 ? 12.138 -3.818 -27.317 1.00 89.19 135 VAL A CA 1
ATOM 1105 C C . VAL A 1 135 ? 13.239 -2.971 -27.929 1.00 89.19 135 VAL A C 1
ATOM 1107 O O . VAL A 1 135 ? 14.318 -2.836 -27.352 1.00 89.19 135 VAL A O 1
ATOM 1110 N N . SER A 1 136 ? 12.979 -2.399 -29.101 1.00 90.75 136 SER A N 1
ATOM 1111 C CA . SER A 1 136 ? 13.948 -1.583 -29.827 1.00 90.75 136 SER A CA 1
ATOM 1112 C C . SER A 1 136 ? 13.567 -0.107 -29.849 1.00 90.75 136 SER A C 1
ATOM 1114 O O . SER A 1 136 ? 12.399 0.281 -29.936 1.00 90.75 136 SER A O 1
ATOM 1116 N N . PHE A 1 137 ? 14.598 0.724 -29.766 1.00 90.81 137 PHE A N 1
ATOM 1117 C CA . PHE A 1 137 ? 14.551 2.172 -29.828 1.00 90.81 137 PHE A CA 1
ATOM 1118 C C . PHE A 1 137 ? 15.286 2.606 -31.090 1.00 90.81 137 PHE A C 1
ATOM 1120 O O . PHE A 1 137 ? 16.425 2.196 -31.310 1.00 90.81 137 PHE A O 1
ATOM 1127 N N . SER A 1 138 ? 14.660 3.430 -31.925 1.00 91.56 138 SER A N 1
ATOM 1128 C CA . SER A 1 138 ? 15.260 3.920 -33.172 1.00 91.56 138 SER A CA 1
ATOM 1129 C C . SER A 1 138 ? 14.936 5.388 -33.434 1.00 91.56 138 SER A C 1
ATOM 1131 O O . SER A 1 138 ? 13.956 5.937 -32.919 1.00 91.56 138 SER A O 1
ATOM 1133 N N . ASP A 1 139 ? 15.770 6.036 -34.246 1.00 90.38 139 ASP A N 1
ATOM 1134 C CA . ASP A 1 139 ? 15.485 7.359 -34.794 1.00 90.38 139 ASP A CA 1
ATOM 1135 C C . ASP A 1 139 ? 14.508 7.217 -35.976 1.00 90.38 139 ASP A C 1
ATOM 1137 O O . ASP A 1 139 ? 14.868 6.643 -37.005 1.00 90.38 139 ASP A O 1
ATOM 1141 N N . PRO A 1 140 ? 13.269 7.732 -35.883 1.00 89.38 140 PRO A N 1
ATOM 1142 C CA . PRO A 1 140 ? 12.277 7.555 -36.936 1.00 89.38 140 PRO A CA 1
ATOM 1143 C C . PRO A 1 140 ? 12.584 8.336 -38.220 1.00 89.38 140 PRO A C 1
ATOM 1145 O O . PRO A 1 140 ? 11.906 8.100 -39.217 1.00 89.38 140 PRO A O 1
ATOM 1148 N N . SER A 1 141 ? 13.538 9.276 -38.210 1.00 87.81 141 SER A N 1
ATOM 1149 C CA . SER A 1 141 ? 13.890 10.069 -39.397 1.00 87.81 141 SER A CA 1
ATOM 1150 C C . SER A 1 141 ? 14.672 9.264 -40.436 1.00 87.81 141 SER A C 1
ATOM 1152 O O . SER A 1 141 ? 14.522 9.498 -41.632 1.00 87.81 141 SER A O 1
ATOM 1154 N N . ASN A 1 142 ? 15.480 8.298 -39.993 1.00 86.62 142 ASN A N 1
ATOM 1155 C CA . ASN A 1 142 ? 16.339 7.485 -40.855 1.00 86.62 142 ASN A CA 1
ATOM 1156 C C . ASN A 1 142 ? 16.398 5.999 -40.448 1.00 86.62 142 ASN A C 1
ATOM 1158 O O . ASN A 1 142 ? 17.215 5.253 -40.980 1.00 86.62 142 ASN A O 1
ATOM 1162 N N . ASN A 1 143 ? 15.552 5.579 -39.503 1.00 85.31 143 ASN A N 1
ATOM 1163 C CA . ASN A 1 143 ? 15.499 4.239 -38.914 1.00 85.31 143 ASN A CA 1
ATOM 1164 C C . ASN A 1 143 ? 16.835 3.751 -38.316 1.00 85.31 143 ASN A C 1
ATOM 1166 O O . ASN A 1 143 ? 17.052 2.545 -38.214 1.00 85.31 143 ASN A O 1
ATOM 1170 N N . THR A 1 144 ? 17.736 4.650 -37.899 1.00 89.00 144 THR A N 1
ATOM 1171 C CA . THR A 1 144 ? 18.970 4.235 -37.214 1.00 89.00 144 THR A CA 1
ATOM 1172 C C . THR A 1 144 ? 18.629 3.619 -35.849 1.00 89.00 144 THR A C 1
ATOM 1174 O O . THR A 1 144 ? 17.938 4.272 -35.058 1.00 89.00 144 THR A O 1
ATOM 1177 N N . PRO A 1 145 ? 19.096 2.392 -35.543 1.00 90.31 145 PRO A N 1
ATOM 1178 C CA . PRO A 1 145 ? 18.881 1.782 -34.237 1.00 90.31 145 PRO A CA 1
ATOM 1179 C C . PRO A 1 145 ? 19.671 2.540 -33.167 1.00 90.31 145 PRO A C 1
ATOM 1181 O O . PRO A 1 145 ? 20.843 2.860 -33.351 1.00 90.31 145 PRO A O 1
ATOM 1184 N N . LEU A 1 146 ? 19.013 2.833 -32.050 1.00 90.19 146 LEU A N 1
ATOM 1185 C CA . LEU A 1 146 ? 19.609 3.474 -30.878 1.00 90.19 146 LEU A CA 1
ATOM 1186 C C . LEU A 1 146 ? 19.976 2.423 -29.835 1.00 90.19 146 LEU A C 1
ATOM 1188 O O . LEU A 1 146 ? 21.082 2.431 -29.306 1.00 90.19 146 LEU A O 1
ATOM 1192 N N . TYR A 1 147 ? 19.040 1.520 -29.542 1.00 88.19 147 TYR A N 1
ATOM 1193 C CA . TYR A 1 147 ? 19.239 0.450 -28.576 1.00 88.19 147 TYR A CA 1
ATOM 1194 C C . TYR A 1 147 ? 18.203 -0.652 -28.762 1.00 88.19 147 TYR A C 1
ATOM 1196 O O . TYR A 1 147 ? 17.056 -0.359 -29.092 1.00 88.19 147 TYR A O 1
ATOM 1204 N N . THR A 1 148 ? 18.581 -1.896 -28.484 1.00 89.19 148 THR A N 1
ATOM 1205 C CA . THR A 1 148 ? 17.648 -3.025 -28.430 1.00 89.19 148 THR A CA 1
ATOM 1206 C C . THR A 1 148 ? 17.832 -3.752 -27.114 1.00 89.19 148 THR A C 1
ATOM 1208 O O . THR A 1 148 ? 18.903 -4.284 -26.826 1.00 89.19 148 THR A O 1
ATOM 1211 N N . PHE A 1 149 ? 16.766 -3.786 -26.329 1.00 86.44 149 PHE A N 1
ATOM 1212 C CA . PHE A 1 149 ? 16.664 -4.609 -25.142 1.00 86.44 149 PHE A CA 1
ATOM 1213 C C . PHE A 1 149 ? 16.089 -5.975 -25.521 1.00 86.44 149 PHE A C 1
ATOM 1215 O O . PHE A 1 149 ? 15.123 -6.038 -26.279 1.00 86.44 149 PHE A O 1
ATOM 1222 N N . LYS A 1 150 ? 16.670 -7.057 -24.992 1.00 87.75 150 LYS A N 1
ATOM 1223 C CA . LYS A 1 150 ? 16.178 -8.424 -25.198 1.00 87.75 150 LYS A CA 1
ATOM 1224 C C . LYS A 1 150 ? 15.741 -9.036 -23.876 1.00 87.75 150 LYS A C 1
ATOM 1226 O O . LYS A 1 150 ? 16.508 -9.010 -22.912 1.00 87.75 150 LYS A O 1
ATOM 1231 N N . HIS A 1 151 ? 14.542 -9.600 -23.843 1.00 84.12 151 HIS A N 1
ATOM 1232 C CA . HIS A 1 151 ? 13.998 -10.319 -22.701 1.00 84.12 151 HIS A CA 1
ATOM 1233 C C . HIS A 1 151 ? 12.838 -11.226 -23.114 1.00 84.12 151 HIS A C 1
ATOM 1235 O O . HIS A 1 151 ? 12.016 -10.863 -23.950 1.00 84.12 151 HIS A O 1
ATOM 1241 N N . SER A 1 152 ? 12.750 -12.392 -22.481 1.00 83.12 152 SER A N 1
ATOM 1242 C CA . SER A 1 152 ? 11.653 -13.333 -22.693 1.00 83.12 152 SER A CA 1
ATOM 1243 C C . SER A 1 152 ? 10.479 -12.969 -21.788 1.00 83.12 152 SER A C 1
ATOM 1245 O O . SER A 1 152 ? 10.453 -13.340 -20.617 1.00 83.12 152 SER A O 1
ATOM 1247 N N . PHE A 1 153 ? 9.510 -12.226 -22.321 1.00 78.06 153 PHE A N 1
ATOM 1248 C CA . PHE A 1 153 ? 8.302 -11.859 -21.584 1.00 78.06 153 PHE A CA 1
ATOM 1249 C C . PHE A 1 153 ? 7.363 -13.070 -21.465 1.00 78.06 153 PHE A C 1
ATOM 1251 O O . PHE A 1 153 ? 6.862 -13.574 -22.466 1.00 78.06 153 PHE A O 1
ATOM 1258 N N . THR A 1 154 ? 7.124 -13.544 -20.242 1.00 81.38 154 THR A N 1
ATOM 1259 C CA . THR A 1 154 ? 6.210 -14.671 -19.959 1.00 81.38 154 THR A CA 1
ATOM 1260 C C . THR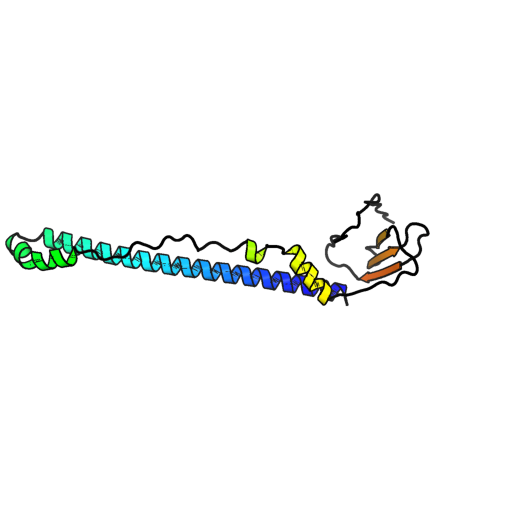 A 1 154 ? 4.844 -14.215 -19.452 1.00 81.38 154 THR A C 1
ATOM 1262 O O . THR A 1 154 ? 3.840 -14.897 -19.641 1.00 81.38 154 THR A O 1
ATOM 1265 N N . GLU A 1 155 ? 4.799 -13.048 -18.817 1.00 82.19 155 GLU A N 1
ATOM 1266 C CA . GLU A 1 155 ? 3.599 -12.441 -18.250 1.00 82.19 155 GLU A CA 1
ATOM 1267 C C . GLU A 1 155 ? 3.106 -11.285 -19.128 1.00 82.19 155 GLU A C 1
ATOM 1269 O O . GLU A 1 155 ? 3.837 -10.752 -19.962 1.00 82.19 155 GLU A O 1
ATOM 1274 N N . ARG A 1 156 ? 1.856 -10.853 -18.926 1.00 83.56 156 ARG A N 1
ATOM 1275 C CA . ARG A 1 156 ? 1.291 -9.700 -19.639 1.00 83.56 156 ARG A CA 1
ATOM 1276 C C . ARG A 1 156 ? 2.098 -8.434 -19.330 1.00 83.56 156 ARG A C 1
ATOM 1278 O O . ARG A 1 156 ? 2.260 -8.071 -18.169 1.00 83.56 156 ARG A O 1
ATOM 1285 N N . VAL A 1 157 ? 2.521 -7.715 -20.369 1.00 79.00 157 VAL A N 1
ATOM 1286 C CA . VAL A 1 157 ? 3.283 -6.464 -20.232 1.00 79.00 157 VAL A CA 1
ATOM 1287 C C . VAL A 1 157 ? 2.399 -5.262 -20.545 1.00 79.00 157 VAL A C 1
ATOM 1289 O O . VAL A 1 157 ? 1.658 -5.261 -21.528 1.00 79.00 157 VAL A O 1
ATOM 1292 N N . PHE A 1 158 ? 2.519 -4.213 -19.732 1.00 81.50 158 PHE A N 1
ATOM 1293 C CA . PHE A 1 158 ? 1.899 -2.915 -19.980 1.00 81.50 158 PHE A CA 1
ATOM 1294 C C . PHE A 1 158 ? 2.982 -1.850 -20.164 1.00 81.50 158 PHE A C 1
ATOM 1296 O O . PHE A 1 158 ? 3.899 -1.769 -19.342 1.00 81.50 158 PHE A O 1
ATOM 1303 N N . PRO A 1 159 ? 2.906 -1.017 -21.215 1.00 79.06 159 PRO A N 1
ATOM 1304 C CA . PRO A 1 159 ? 3.882 0.039 -21.409 1.00 79.06 159 PRO A CA 1
ATOM 1305 C C . PRO A 1 159 ? 3.703 1.132 -20.349 1.00 79.06 159 PRO A C 1
ATOM 1307 O O . PRO A 1 159 ? 2.651 1.765 -20.259 1.00 79.06 159 PRO A O 1
ATOM 1310 N N . PHE A 1 160 ? 4.755 1.384 -19.573 1.00 78.19 160 PHE A N 1
ATOM 1311 C CA . PHE A 1 160 ? 4.834 2.515 -18.656 1.00 78.19 160 PHE A CA 1
ATOM 1312 C C . PHE A 1 160 ? 5.840 3.532 -19.186 1.00 78.19 160 PHE A C 1
ATOM 1314 O O . PHE A 1 160 ? 7.024 3.237 -19.340 1.00 78.19 160 PHE A O 1
ATOM 1321 N N . PHE A 1 161 ? 5.371 4.751 -19.433 1.00 77.81 161 PHE A N 1
ATOM 1322 C CA . PHE A 1 161 ? 6.219 5.871 -19.813 1.00 77.81 161 PHE A CA 1
ATOM 1323 C C . PHE A 1 161 ? 6.088 6.968 -18.754 1.00 77.81 161 PHE A C 1
ATOM 1325 O O . PHE A 1 161 ? 4.975 7.367 -18.400 1.00 77.81 161 PHE A O 1
ATOM 1332 N N . HIS A 1 162 ? 7.220 7.503 -18.292 1.00 73.94 162 HIS A N 1
ATOM 1333 C CA . HIS A 1 162 ? 7.274 8.749 -17.521 1.00 73.94 162 HIS A CA 1
ATOM 1334 C C . HIS A 1 162 ? 7.998 9.829 -18.339 1.00 73.94 162 HIS A C 1
ATOM 1336 O O . HIS A 1 162 ? 9.164 10.138 -18.089 1.00 73.94 162 HIS A O 1
ATOM 1342 N N . PRO A 1 163 ? 7.345 10.349 -19.391 1.00 68.12 163 PRO A N 1
ATOM 1343 C CA . PRO A 1 163 ? 7.978 11.206 -20.376 1.00 68.12 163 PRO A CA 1
ATOM 1344 C C . PRO A 1 163 ? 8.023 12.643 -19.844 1.00 68.12 163 PRO A C 1
ATOM 1346 O O . PRO A 1 163 ? 7.290 13.466 -20.357 1.00 68.12 163 PRO A O 1
ATOM 1349 N N . GLY A 1 164 ? 8.829 12.940 -18.814 1.00 73.94 164 GLY A N 1
ATOM 1350 C CA . GLY A 1 164 ? 8.906 14.245 -18.120 1.00 73.94 164 GLY A CA 1
ATOM 1351 C C . GLY A 1 164 ? 8.249 15.430 -18.854 1.00 73.94 164 GLY A C 1
ATOM 1352 O O . GLY A 1 164 ? 7.075 15.712 -18.639 1.00 73.94 164 GLY A O 1
ATOM 1353 N N . SER A 1 165 ? 8.982 16.083 -19.761 1.00 75.25 165 SER A N 1
ATOM 1354 C CA . SER A 1 165 ? 8.466 17.122 -20.674 1.00 75.25 165 SER A CA 1
ATOM 1355 C C . SER A 1 165 ? 8.210 16.621 -22.107 1.00 75.25 165 SER A C 1
ATOM 1357 O O . SER A 1 165 ? 8.036 17.418 -23.029 1.00 75.25 165 SER A O 1
ATOM 1359 N N . LEU A 1 166 ? 8.228 15.305 -22.324 1.00 80.31 166 LEU A N 1
ATOM 1360 C CA . LEU A 1 166 ? 8.086 14.681 -23.638 1.00 80.31 166 LEU A CA 1
ATOM 1361 C C . LEU A 1 166 ? 6.613 14.349 -23.927 1.00 80.31 166 LEU A C 1
ATOM 1363 O O . LEU A 1 166 ? 5.865 13.910 -23.057 1.00 80.31 166 LEU A O 1
ATOM 1367 N N . GLN A 1 167 ? 6.198 14.499 -25.185 1.00 80.62 167 GLN A N 1
ATOM 1368 C CA . GLN A 1 167 ? 4.863 14.104 -25.632 1.00 80.62 167 GLN A CA 1
ATOM 1369 C C . GLN A 1 167 ? 4.887 12.689 -26.221 1.00 80.62 167 GLN A C 1
ATOM 1371 O O . GLN A 1 167 ? 5.706 12.380 -27.089 1.00 80.62 167 GLN A O 1
ATOM 1376 N N . ILE A 1 168 ? 3.956 11.833 -25.789 1.00 81.88 168 ILE A N 1
ATOM 1377 C CA . ILE A 1 168 ? 3.735 10.528 -26.420 1.00 81.88 168 ILE A CA 1
ATOM 1378 C C . ILE A 1 168 ? 2.877 10.747 -27.663 1.00 81.88 168 ILE A C 1
ATOM 1380 O O . ILE A 1 168 ? 1.708 11.115 -27.564 1.00 81.88 168 ILE A O 1
ATOM 1384 N N . CYS A 1 169 ? 3.455 10.502 -28.835 1.00 75.50 169 CYS A N 1
ATOM 1385 C CA . CYS A 1 169 ? 2.718 10.492 -30.092 1.00 75.50 169 CYS A CA 1
ATOM 1386 C C . CYS A 1 169 ? 2.306 9.050 -30.411 1.00 75.50 169 CYS A C 1
ATOM 1388 O O . CYS A 1 169 ? 3.173 8.270 -30.819 1.00 75.50 169 CYS A O 1
ATOM 1390 N N . PRO A 1 170 ? 1.026 8.666 -30.250 1.00 67.31 170 PRO A N 1
ATOM 1391 C CA . PRO A 1 170 ? 0.577 7.350 -30.673 1.00 67.31 170 PRO A CA 1
ATOM 1392 C C . PRO A 1 170 ? 0.732 7.243 -32.194 1.00 67.31 170 PRO A C 1
ATOM 1394 O O . PRO A 1 170 ? 0.033 7.908 -32.958 1.00 67.31 170 PRO A O 1
ATOM 1397 N N . MET A 1 171 ? 1.671 6.418 -32.657 1.00 64.56 171 MET A N 1
ATOM 1398 C CA . MET A 1 171 ? 1.577 5.886 -34.014 1.00 64.56 171 MET A CA 1
ATOM 1399 C C . MET A 1 171 ? 0.433 4.872 -34.049 1.00 64.56 171 MET A C 1
ATOM 1401 O O . MET A 1 171 ? 0.136 4.243 -33.033 1.00 64.56 171 MET A O 1
ATOM 1405 N N . LYS A 1 172 ? -0.207 4.698 -35.215 1.00 59.66 172 LYS A N 1
ATOM 1406 C CA . LYS A 1 172 ? -1.140 3.584 -35.428 1.00 59.66 172 LYS A CA 1
ATOM 1407 C C . LYS A 1 172 ? -0.451 2.297 -34.973 1.00 59.66 172 LYS A C 1
ATOM 1409 O O . LYS A 1 172 ? 0.560 1.913 -35.558 1.00 59.66 172 LYS A O 1
ATOM 1414 N N . VAL A 1 173 ? -0.985 1.664 -33.930 1.00 58.78 173 VAL A N 1
ATOM 1415 C CA . VAL A 1 173 ? -0.570 0.322 -33.525 1.00 58.78 173 VAL A CA 1
ATOM 1416 C C . VAL A 1 173 ? -0.915 -0.594 -34.695 1.00 58.78 173 VAL A C 1
ATOM 1418 O O . VAL A 1 173 ? -2.086 -0.825 -34.980 1.00 58.78 173 VAL A O 1
ATOM 1421 N N . SER A 1 174 ? 0.095 -1.033 -35.442 1.00 60.44 174 SER A N 1
ATOM 1422 C CA . SER A 1 174 ? -0.077 -2.031 -36.493 1.00 60.44 174 SER A CA 1
ATOM 1423 C C . SER A 1 174 ? 0.336 -3.378 -35.926 1.00 60.44 174 SER A C 1
ATOM 1425 O O . SER A 1 174 ? 1.521 -3.590 -35.671 1.00 60.44 174 SER A O 1
ATOM 1427 N N . VAL A 1 175 ? -0.625 -4.275 -35.738 1.00 57.25 175 VAL A N 1
ATOM 1428 C CA . VAL A 1 175 ? -0.324 -5.689 -35.520 1.00 57.25 175 VAL A CA 1
ATOM 1429 C C . VAL A 1 175 ? -0.000 -6.277 -36.889 1.00 57.25 175 VAL A C 1
ATOM 1431 O O . VAL A 1 175 ? -0.819 -6.186 -37.804 1.00 57.25 175 VAL A O 1
ATOM 1434 N N . ARG A 1 176 ? 1.209 -6.812 -37.059 1.00 60.22 176 ARG A N 1
ATOM 1435 C CA . ARG A 1 176 ? 1.523 -7.693 -38.185 1.00 60.22 176 ARG A CA 1
ATOM 1436 C C . ARG A 1 176 ? 1.438 -9.106 -37.634 1.00 60.22 176 ARG A C 1
ATOM 1438 O O . ARG A 1 176 ? 2.161 -9.420 -36.700 1.00 60.22 176 ARG A O 1
ATOM 1445 N N . VAL A 1 177 ? 0.500 -9.882 -38.153 1.00 52.94 177 VAL A N 1
ATOM 1446 C CA . VAL A 1 177 ? 0.473 -11.333 -37.968 1.00 52.94 177 VAL A CA 1
ATOM 1447 C C . VAL A 1 177 ? 1.159 -11.884 -39.213 1.00 52.94 177 VAL A C 1
ATOM 1449 O O . VAL A 1 177 ? 0.764 -11.491 -40.315 1.00 52.94 177 VAL A O 1
ATOM 1452 N N . GLU A 1 178 ? 2.232 -12.654 -39.039 1.00 47.28 178 GLU A N 1
ATOM 1453 C CA . GLU A 1 178 ? 2.841 -13.418 -40.139 1.00 47.28 178 GLU A CA 1
ATOM 1454 C C . GLU A 1 178 ? 1.931 -14.568 -40.584 1.00 47.28 178 GLU A C 1
ATOM 1456 O O . GLU A 1 178 ? 1.255 -15.166 -39.713 1.00 47.28 178 GLU A O 1
#

Nearest PDB structures (foldseek):
  7qs2-assembly1_A  TM=8.585E-01  e=2.422E-02  Homo sapiens
  6rte-assembly2_B  TM=6.835E-01  e=5.625E-01  Pseudomonas aeruginosa
  6rte-assembly1_A  TM=6.854E-01  e=5.983E-01  Pseudomonas aeruginosa

Organism: Synaphobranchus kaupii (NCBI:txid118154)

Radius of gyration: 34.52 Å; Cα contacts (8 Å, |Δi|>4): 88; chains: 1; bounding box: 63×32×100 Å

Sequence (178 aa):
MEFEKLQQFLKDEEAARISALREEEEQKSQMMKEKIEKMTEEISSLSEQIRAIEQELGAEDISFLQSYKDTQNRAQCTLADPEKVSVALIDVAKHLGNLKYRVWEKMLGTVQYTLTVQRKLQRVRVQLDWDRGEVSFSDPSNNTPLYTFKHSFTERVFPFFHPGSLQICPMKVSVRVE